Protein AF-0000000073126846 (afdb_homodimer)

Organism: Hermetia illucens (NCBI:txid343691)

Structure (mmCIF, N/CA/C/O backbone):
data_AF-0000000073126846-model_v1
#
loop_
_entity.id
_entity.type
_entity.pdbx_description
1 polymer 'Uncharacterized protein'
#
loop_
_atom_site.group_PDB
_atom_site.id
_atom_site.type_symbol
_atom_site.label_atom_id
_atom_site.label_alt_id
_atom_site.label_comp_id
_atom_site.label_asym_id
_atom_site.label_entity_id
_atom_site.label_seq_id
_atom_site.pdbx_PDB_ins_code
_atom_site.Cartn_x
_atom_site.Cartn_y
_atom_site.Cartn_z
_atom_site.occupancy
_atom_site.B_iso_or_equiv
_atom_site.auth_seq_id
_atom_site.auth_comp_id
_atom_site.auth_asym_id
_atom_site.auth_atom_id
_atom_site.pdbx_PDB_model_num
ATOM 1 N N . MET A 1 1 ? -5.383 1.979 -28.234 1 48.78 1 MET A N 1
ATOM 2 C CA . MET A 1 1 ? -5.012 0.687 -27.656 1 48.78 1 MET A CA 1
ATOM 3 C C . MET A 1 1 ? -5.16 0.698 -26.141 1 48.78 1 MET A C 1
ATOM 5 O O . MET A 1 1 ? -4.77 1.663 -25.484 1 48.78 1 MET A O 1
ATOM 9 N N . PHE A 1 2 ? -5.977 -0.155 -25.703 1 64.81 2 PHE A N 1
ATOM 10 C CA . PHE A 1 2 ? -6.258 -0.152 -24.281 1 64.81 2 PHE A CA 1
ATOM 11 C C . PHE A 1 2 ? -5.023 -0.557 -23.484 1 64.81 2 PHE A C 1
ATOM 13 O O . PHE A 1 2 ? -4.301 -1.475 -23.875 1 64.81 2 PHE A O 1
ATOM 20 N N . SER A 1 3 ? -4.723 0.21 -22.641 1 87.75 3 SER A N 1
ATOM 21 C CA . SER A 1 3 ? -3.574 -0.123 -21.797 1 87.75 3 SER A CA 1
ATOM 22 C C . SER A 1 3 ? -3.836 -1.381 -20.969 1 87.75 3 SER A C 1
ATOM 24 O O . SER A 1 3 ? -4.988 -1.729 -20.719 1 87.75 3 SER A O 1
ATOM 26 N N . LEU A 1 4 ? -2.965 -2.279 -20.922 1 95.75 4 LEU A N 1
ATOM 27 C CA . LEU A 1 4 ? -3.104 -3.473 -20.094 1 95.75 4 LEU A CA 1
ATOM 28 C C . LEU A 1 4 ? -3.729 -3.129 -18.734 1 95.75 4 LEU A C 1
ATOM 30 O O . LEU A 1 4 ? -4.527 -3.902 -18.203 1 95.75 4 LEU A O 1
ATOM 34 N N . PHE A 1 5 ? -3.453 -1.956 -18.219 1 95.88 5 PHE A N 1
ATOM 35 C CA . PHE A 1 5 ? -3.99 -1.521 -16.938 1 95.88 5 PHE A CA 1
ATOM 36 C C . PHE A 1 5 ? -5.504 -1.368 -17 1 95.88 5 PHE A C 1
ATOM 38 O O . PHE A 1 5 ? -6.223 -1.812 -16.094 1 95.88 5 PHE A O 1
ATOM 45 N N . SER A 1 6 ? -5.922 -0.712 -18.078 1 95.06 6 SER A N 1
ATOM 46 C CA . SER A 1 6 ? -7.359 -0.516 -18.219 1 95.06 6 SER A CA 1
ATOM 47 C C . SER A 1 6 ? -8.094 -1.849 -18.344 1 95.06 6 SER A C 1
ATOM 49 O O . SER A 1 6 ? -9.172 -2.027 -17.781 1 95.06 6 SER A O 1
ATOM 51 N N . LEU A 1 7 ? -7.559 -2.771 -19.078 1 96.25 7 LEU A N 1
ATOM 52 C CA . LEU A 1 7 ? -8.172 -4.078 -19.281 1 96.25 7 LEU A CA 1
ATOM 53 C C . LEU A 1 7 ? -8.219 -4.871 -17.984 1 96.25 7 LEU A C 1
ATOM 55 O O . LEU A 1 7 ? -9.219 -5.535 -17.703 1 96.25 7 LEU A O 1
ATOM 59 N N . VAL A 1 8 ? -7.105 -4.797 -17.172 1 97.19 8 VAL A N 1
ATOM 60 C CA . VAL A 1 8 ? -7.074 -5.465 -15.875 1 97.19 8 VAL A CA 1
ATOM 61 C C . VAL A 1 8 ? -8.094 -4.824 -14.938 1 97.19 8 VAL A C 1
ATOM 63 O O . VAL A 1 8 ? -8.82 -5.523 -14.234 1 97.19 8 VAL A O 1
ATOM 66 N N . TYR A 1 9 ? -8.133 -3.512 -15.016 1 95.25 9 TYR A N 1
ATOM 67 C CA . TYR A 1 9 ? -9.016 -2.773 -14.117 1 95.25 9 TYR A CA 1
ATOM 68 C C . TYR A 1 9 ? -10.469 -3.166 -14.336 1 95.25 9 TYR A C 1
ATOM 70 O O . TYR A 1 9 ? -11.211 -3.379 -13.375 1 95.25 9 TYR A O 1
ATOM 78 N N . VAL A 1 10 ? -10.812 -3.291 -15.57 1 95.69 10 VAL A N 1
ATOM 79 C CA . VAL A 1 10 ? -12.211 -3.576 -15.867 1 95.69 10 VAL A CA 1
ATOM 80 C C . VAL A 1 10 ? -12.414 -5.082 -16 1 95.69 10 VAL A C 1
ATOM 82 O O . VAL A 1 10 ? -13.516 -5.539 -16.328 1 95.69 10 VAL A O 1
ATOM 85 N N . ASN A 1 11 ? -11.359 -5.867 -15.82 1 96.88 11 ASN A N 1
ATOM 86 C CA . ASN A 1 11 ? -11.398 -7.328 -15.789 1 96.88 11 ASN A CA 1
ATOM 87 C C . ASN A 1 11 ? -11.82 -7.902 -17.141 1 96.88 11 ASN A C 1
ATOM 89 O O . ASN A 1 11 ? -12.641 -8.82 -17.203 1 96.88 11 ASN A O 1
ATOM 93 N N . LYS A 1 12 ? -11.336 -7.289 -18.172 1 96.19 12 LYS A N 1
ATOM 94 C CA . LYS A 1 12 ? -11.562 -7.812 -19.516 1 96.19 12 LYS A CA 1
ATOM 95 C C . LYS A 1 12 ? -10.531 -8.883 -19.875 1 96.19 12 LYS A C 1
ATOM 97 O O . LYS A 1 12 ? -9.594 -8.609 -20.625 1 96.19 12 LYS A O 1
ATOM 102 N N . VAL A 1 13 ? -10.852 -10.07 -19.562 1 96.44 13 VAL A N 1
ATOM 103 C CA . VAL A 1 13 ? -9.906 -11.18 -19.578 1 96.44 13 VAL A CA 1
ATOM 104 C C . VAL A 1 13 ? -9.531 -11.516 -21.016 1 96.44 13 VAL A C 1
ATOM 106 O O . VAL A 1 13 ? -8.352 -11.602 -21.359 1 96.44 13 VAL A O 1
ATOM 109 N N . ARG A 1 14 ? -10.5 -11.695 -21.922 1 95.69 14 ARG A N 1
ATOM 110 C CA . ARG A 1 14 ? -10.242 -12.078 -23.312 1 95.69 14 ARG A CA 1
ATOM 111 C C . ARG A 1 14 ? -9.477 -10.984 -24.047 1 95.69 14 ARG A C 1
ATOM 113 O O . ARG A 1 14 ? -8.547 -11.273 -24.812 1 95.69 14 ARG A O 1
ATOM 120 N N . ALA A 1 15 ? -9.867 -9.805 -23.859 1 95.5 15 ALA A N 1
ATOM 121 C CA . ALA A 1 15 ? -9.172 -8.672 -24.484 1 95.5 15 ALA A CA 1
ATOM 122 C C . ALA A 1 15 ? -7.738 -8.57 -23.969 1 95.5 15 ALA A C 1
ATOM 124 O O . ALA A 1 15 ? -6.832 -8.219 -24.734 1 95.5 15 ALA A O 1
ATOM 125 N N . LEU A 1 16 ? -7.551 -8.836 -22.672 1 96.44 16 LEU A N 1
ATOM 126 C CA . LEU A 1 16 ? -6.211 -8.828 -22.094 1 96.44 16 LEU A CA 1
ATOM 127 C C . LEU A 1 16 ? -5.324 -9.867 -22.766 1 96.44 16 LEU A C 1
ATOM 129 O O . LEU A 1 16 ? -4.191 -9.562 -23.156 1 96.44 16 LEU A O 1
ATOM 133 N N . GLN A 1 17 ? -5.875 -11.031 -22.906 1 94.81 17 GLN A N 1
ATOM 134 C CA . GLN A 1 17 ? -5.141 -12.117 -23.547 1 94.81 17 GLN A CA 1
ATOM 135 C C . GLN A 1 17 ? -4.691 -11.734 -24.953 1 94.81 17 GLN A C 1
ATOM 137 O O . GLN A 1 17 ? -3.564 -12.023 -25.359 1 94.81 17 GLN A O 1
ATOM 142 N N . SER A 1 18 ? -5.527 -11.023 -25.625 1 93.88 18 SER A N 1
ATOM 143 C CA . SER A 1 18 ? -5.242 -10.633 -27 1 93.88 18 SER A CA 1
ATOM 144 C C . SER A 1 18 ? -4.242 -9.477 -27.047 1 93.88 18 SER A C 1
ATOM 146 O O . SER A 1 18 ? -3.482 -9.344 -28 1 93.88 18 SER A O 1
ATOM 148 N N . ALA A 1 19 ? -4.18 -8.695 -26.078 1 93.75 19 ALA A N 1
ATOM 149 C CA . ALA A 1 19 ? -3.373 -7.477 -26.062 1 93.75 19 ALA A CA 1
ATOM 150 C C . ALA A 1 19 ? -1.945 -7.77 -25.609 1 93.75 19 ALA A C 1
ATOM 152 O O . ALA A 1 19 ? -1.02 -7.02 -25.922 1 93.75 19 ALA A O 1
ATOM 153 N N . ILE A 1 20 ? -1.652 -8.797 -24.922 1 92.12 20 ILE A N 1
ATOM 154 C CA . ILE A 1 20 ? -0.42 -9.109 -24.203 1 92.12 20 ILE A CA 1
ATOM 155 C C . ILE A 1 20 ? 0.737 -9.227 -25.188 1 92.12 20 ILE A C 1
ATOM 157 O O . ILE A 1 20 ? 1.805 -8.648 -24.984 1 92.12 20 ILE A O 1
ATOM 161 N N . PRO A 1 21 ? 0.533 -9.922 -26.344 1 86.25 21 PRO A N 1
ATOM 162 C CA . PRO A 1 21 ? 1.673 -10.117 -27.25 1 86.25 21 PRO A CA 1
ATOM 163 C C . PRO A 1 21 ? 2.217 -8.797 -27.812 1 86.25 21 PRO A C 1
ATOM 165 O O . PRO A 1 21 ? 3.379 -8.734 -28.219 1 86.25 21 PRO A O 1
ATOM 168 N N . MET A 1 22 ? 1.631 -7.758 -27.594 1 86.38 22 MET A N 1
ATOM 169 C CA . MET A 1 22 ? 1.999 -6.5 -28.234 1 86.38 22 MET A CA 1
ATOM 170 C C . MET A 1 22 ? 2.471 -5.477 -27.219 1 86.38 22 MET A C 1
ATOM 172 O O . MET A 1 22 ? 2.727 -4.32 -27.547 1 86.38 22 MET A O 1
ATOM 176 N N . GLN A 1 23 ? 2.543 -5.953 -26.047 1 90.12 23 GLN A N 1
ATOM 177 C CA . GLN A 1 23 ? 2.791 -4.934 -25.047 1 90.12 23 GLN A CA 1
ATOM 178 C C . GLN A 1 23 ? 3.865 -5.387 -24.062 1 90.12 23 GLN A C 1
ATOM 180 O O . GLN A 1 23 ? 4.203 -6.57 -24 1 90.12 23 GLN A O 1
ATOM 185 N N . ASP A 1 24 ? 4.492 -4.402 -23.422 1 93.94 24 ASP A N 1
ATOM 186 C CA . ASP A 1 24 ? 5.453 -4.637 -22.359 1 93.94 24 ASP A CA 1
ATOM 187 C C . ASP A 1 24 ? 4.742 -4.973 -21.047 1 93.94 24 ASP A C 1
ATOM 189 O O . ASP A 1 24 ? 4.07 -4.117 -20.469 1 93.94 24 ASP A O 1
ATOM 193 N N . LEU A 1 25 ? 4.891 -6.184 -20.578 1 96.94 25 LEU A N 1
ATOM 194 C CA . LEU A 1 25 ? 4.219 -6.645 -19.375 1 96.94 25 LEU A CA 1
ATOM 195 C C . LEU A 1 25 ? 4.789 -5.953 -18.141 1 96.94 25 LEU A C 1
ATOM 197 O O . LEU A 1 25 ? 4.18 -5.984 -17.062 1 96.94 25 LEU A O 1
ATOM 201 N N . GLU A 1 26 ? 5.992 -5.293 -18.312 1 97.44 26 GLU A N 1
ATOM 202 C CA . GLU A 1 26 ? 6.68 -4.73 -17.156 1 97.44 26 GLU A CA 1
ATOM 203 C C . GLU A 1 26 ? 6.535 -3.211 -17.109 1 97.44 26 GLU A C 1
ATOM 205 O O . GLU A 1 26 ? 7.234 -2.535 -16.359 1 97.44 26 GLU A O 1
ATOM 210 N N . MET A 1 27 ? 5.664 -2.738 -17.984 1 96.25 27 MET A N 1
ATOM 211 C CA . MET A 1 27 ? 5.344 -1.322 -17.844 1 96.25 27 MET A CA 1
ATOM 212 C C . MET A 1 27 ? 4.738 -1.039 -16.469 1 96.25 27 MET A C 1
ATOM 214 O O . MET A 1 27 ? 4.098 -1.91 -15.883 1 96.25 27 MET A O 1
ATOM 218 N N . VAL A 1 28 ? 4.969 0.19 -15.938 1 95.44 28 VAL A N 1
ATOM 219 C CA . VAL A 1 28 ? 4.461 0.475 -14.602 1 95.44 28 VAL A CA 1
ATOM 220 C C . VAL A 1 28 ? 3.598 1.734 -14.633 1 95.44 28 VAL A C 1
ATOM 222 O O . VAL A 1 28 ? 3.762 2.584 -15.508 1 95.44 28 VAL A O 1
ATOM 225 N N . ASP A 1 29 ? 2.699 1.782 -13.766 1 93.62 29 ASP A N 1
ATOM 226 C CA . ASP A 1 29 ? 1.905 2.994 -13.586 1 93.62 29 ASP A CA 1
ATOM 227 C C . ASP A 1 29 ? 2.602 3.971 -12.641 1 93.62 29 ASP A C 1
ATOM 229 O O . ASP A 1 29 ? 3.797 3.838 -12.375 1 93.62 29 ASP A O 1
ATOM 233 N N . ASP A 1 30 ? 1.842 5.016 -12.164 1 89.62 30 ASP A N 1
ATOM 234 C CA . ASP A 1 30 ? 2.418 6.117 -11.398 1 89.62 30 ASP A CA 1
ATOM 235 C C . ASP A 1 30 ? 2.883 5.648 -10.023 1 89.62 30 ASP A C 1
ATOM 237 O O . ASP A 1 30 ? 3.615 6.359 -9.336 1 89.62 30 ASP A O 1
ATOM 241 N N . TYR A 1 31 ? 2.514 4.43 -9.688 1 93.38 31 TYR A N 1
ATOM 242 C CA . TYR A 1 31 ? 2.861 3.914 -8.367 1 93.38 31 TYR A CA 1
ATOM 243 C C . TYR A 1 31 ? 3.83 2.742 -8.477 1 93.38 31 TYR A C 1
ATOM 245 O O . TYR A 1 31 ? 4.105 2.062 -7.488 1 93.38 31 TYR A O 1
ATOM 253 N N . GLY A 1 32 ? 4.305 2.467 -9.758 1 94.38 32 GLY A N 1
ATOM 254 C CA . GLY A 1 32 ? 5.262 1.393 -9.961 1 94.38 32 GLY A CA 1
ATOM 255 C C . GLY A 1 32 ? 4.609 0.034 -10.125 1 94.38 32 GLY A C 1
ATOM 256 O O . GLY A 1 32 ? 5.293 -0.99 -10.156 1 94.38 32 GLY A O 1
ATOM 257 N N . ASN A 1 33 ? 3.277 0.032 -10.266 1 96.69 33 ASN A N 1
ATOM 258 C CA . ASN A 1 33 ? 2.598 -1.245 -10.453 1 96.69 33 ASN A CA 1
ATOM 259 C C . ASN A 1 33 ? 2.699 -1.727 -11.898 1 96.69 33 ASN A C 1
ATOM 261 O O . ASN A 1 33 ? 2.479 -0.954 -12.828 1 96.69 33 ASN A O 1
ATOM 265 N N . THR A 1 34 ? 3.045 -2.957 -12.047 1 97.88 34 THR A N 1
ATOM 266 C CA . THR A 1 34 ? 2.859 -3.623 -13.336 1 97.88 34 THR A CA 1
ATOM 267 C C . THR A 1 34 ? 1.419 -4.098 -13.492 1 97.88 34 THR A C 1
ATOM 269 O O . THR A 1 34 ? 0.655 -4.117 -12.531 1 97.88 34 THR A O 1
ATOM 272 N N . PRO A 1 35 ? 1.034 -4.488 -14.719 1 97.94 35 PRO A N 1
ATOM 273 C CA . PRO A 1 35 ? -0.309 -5.051 -14.867 1 97.94 35 PRO A CA 1
ATOM 274 C C . PRO A 1 35 ? -0.553 -6.25 -13.961 1 97.94 35 PRO A C 1
ATOM 276 O O . PRO A 1 35 ? -1.651 -6.41 -13.422 1 97.94 35 PRO A O 1
ATOM 279 N N . LEU A 1 36 ? 0.456 -7.066 -13.766 1 98.62 36 LEU A N 1
ATOM 280 C CA . LEU A 1 36 ? 0.315 -8.211 -12.867 1 98.62 36 LEU A CA 1
ATOM 281 C C . LEU A 1 36 ? 0.04 -7.746 -11.445 1 98.62 36 LEU A C 1
ATOM 283 O O . LEU A 1 36 ? -0.845 -8.281 -10.773 1 98.62 36 LEU A O 1
ATOM 287 N N . LEU A 1 37 ? 0.848 -6.754 -10.969 1 98.38 37 LEU A N 1
ATOM 288 C CA . LEU A 1 37 ? 0.663 -6.254 -9.609 1 98.38 37 LEU A CA 1
ATOM 289 C C . LEU A 1 37 ? -0.744 -5.691 -9.43 1 98.38 37 LEU A C 1
ATOM 291 O O . LEU A 1 37 ? -1.395 -5.961 -8.414 1 98.38 37 LEU A O 1
ATOM 295 N N . MET A 1 38 ? -1.181 -4.953 -10.398 1 98.12 38 MET A N 1
ATOM 296 C CA . MET A 1 38 ? -2.539 -4.426 -10.328 1 98.12 38 MET A CA 1
ATOM 297 C C . MET A 1 38 ? -3.562 -5.555 -10.273 1 98.12 38 MET A C 1
ATOM 299 O O . MET A 1 38 ? -4.52 -5.496 -9.5 1 98.12 38 MET A O 1
ATOM 303 N N . ALA A 1 39 ? -3.469 -6.539 -11.156 1 98.5 39 ALA A N 1
ATOM 304 C CA . ALA A 1 39 ? -4.391 -7.672 -11.195 1 98.5 39 ALA A CA 1
ATOM 305 C C . ALA A 1 39 ? -4.453 -8.367 -9.836 1 98.5 39 ALA A C 1
ATOM 307 O O . ALA A 1 39 ? -5.527 -8.773 -9.391 1 98.5 39 ALA A O 1
ATOM 308 N N . CYS A 1 40 ? -3.311 -8.516 -9.164 1 98.44 40 CYS A N 1
ATOM 309 C CA . CYS A 1 40 ? -3.246 -9.141 -7.844 1 98.44 40 CYS A CA 1
ATOM 310 C C . CYS A 1 40 ? -3.996 -8.305 -6.812 1 98.44 40 CYS A C 1
ATOM 312 O O . CYS A 1 40 ? -4.793 -8.836 -6.039 1 98.44 40 CYS A O 1
ATOM 314 N N . PHE A 1 41 ? -3.734 -7.066 -6.844 1 97.12 41 PHE A N 1
ATOM 315 C CA . PHE A 1 41 ? -4.371 -6.188 -5.875 1 97.12 41 PHE A CA 1
ATOM 316 C C . PHE A 1 41 ? -5.887 -6.191 -6.051 1 97.12 41 PHE A C 1
ATOM 318 O O . PHE A 1 41 ? -6.629 -6.191 -5.07 1 97.12 41 PHE A O 1
ATOM 325 N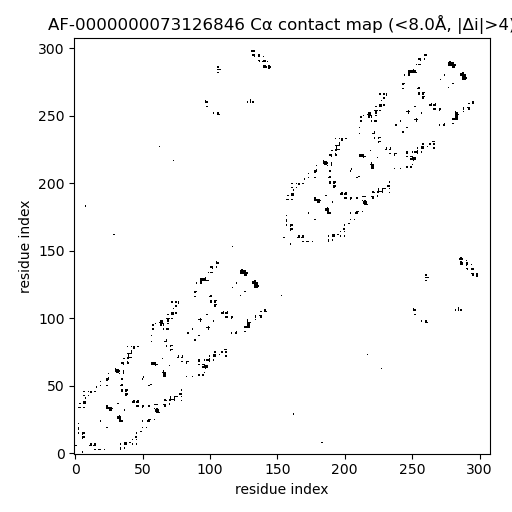 N . LEU A 1 42 ? -6.289 -6.18 -7.289 1 97.06 42 LEU A N 1
ATOM 326 C CA . LEU A 1 42 ? -7.715 -6.082 -7.57 1 97.06 42 LEU A CA 1
ATOM 327 C C . LEU A 1 42 ? -8.391 -7.445 -7.449 1 97.06 42 LEU A C 1
ATOM 329 O O . LEU A 1 42 ? -9.609 -7.551 -7.559 1 97.06 42 LEU A O 1
ATOM 333 N N . GLY A 1 43 ? -7.613 -8.445 -7.27 1 97.31 43 GLY A N 1
ATOM 334 C CA . GLY A 1 43 ? -8.164 -9.781 -7.117 1 97.31 43 GLY A CA 1
ATOM 335 C C . GLY A 1 43 ? -8.703 -10.359 -8.414 1 97.31 43 GLY A C 1
ATOM 336 O O . GLY A 1 43 ? -9.727 -11.039 -8.414 1 97.31 43 GLY A O 1
ATOM 337 N N . ARG A 1 44 ? -8.102 -9.969 -9.492 1 98 44 ARG A N 1
ATOM 338 C CA . ARG A 1 44 ? -8.516 -10.484 -10.797 1 98 44 ARG A CA 1
ATOM 339 C C . ARG A 1 44 ? -7.793 -11.789 -11.117 1 98 44 ARG A C 1
ATOM 341 O O . ARG A 1 44 ? -6.805 -11.789 -11.859 1 98 44 ARG A O 1
ATOM 348 N N . ASP A 1 45 ? -8.367 -12.875 -10.695 1 97.69 45 ASP A N 1
ATOM 349 C CA . ASP A 1 45 ? -7.703 -14.18 -10.711 1 97.69 45 ASP A CA 1
ATOM 350 C C . ASP A 1 45 ? -7.328 -14.586 -12.133 1 97.69 45 ASP A C 1
ATOM 352 O O . ASP A 1 45 ? -6.191 -14.977 -12.398 1 97.69 45 ASP A O 1
ATOM 356 N N . GLN A 1 46 ? -8.25 -14.453 -13.023 1 98.25 46 GLN A N 1
ATOM 357 C CA . GLN A 1 46 ? -7.996 -14.891 -14.391 1 98.25 46 GLN A CA 1
ATOM 358 C C . GLN A 1 46 ? -6.957 -13.992 -15.07 1 98.25 46 GLN A C 1
ATOM 360 O O . GLN A 1 46 ? -6.117 -14.477 -15.828 1 98.25 46 GLN A O 1
ATOM 365 N N . CYS A 1 47 ? -6.984 -12.711 -14.828 1 98.44 47 CYS A N 1
ATOM 366 C CA . CYS A 1 47 ? -5.973 -11.805 -15.359 1 98.44 47 CYS A CA 1
ATOM 367 C C . CYS A 1 47 ? -4.586 -12.18 -14.852 1 98.44 47 CYS A C 1
ATOM 369 O O . CYS A 1 47 ? -3.617 -12.164 -15.609 1 98.44 47 CYS A O 1
ATOM 371 N N . VAL A 1 48 ? -4.516 -12.516 -13.547 1 98.69 48 VAL A N 1
ATOM 372 C CA . VAL A 1 48 ? -3.246 -12.914 -12.945 1 98.69 48 VAL A CA 1
ATOM 373 C C . VAL A 1 48 ? -2.693 -14.141 -13.672 1 98.69 48 VAL A C 1
ATOM 375 O O . VAL A 1 48 ? -1.521 -14.164 -14.055 1 98.69 48 VAL A O 1
ATOM 378 N N . GLU A 1 49 ? -3.549 -15.117 -13.891 1 98.44 49 GLU A N 1
ATOM 379 C CA . GLU A 1 49 ? -3.123 -16.359 -14.539 1 98.44 49 GLU A CA 1
ATOM 380 C C . GLU A 1 49 ? -2.588 -16.078 -15.945 1 98.44 49 GLU A C 1
ATOM 382 O O . GLU A 1 49 ? -1.519 -16.578 -16.312 1 98.44 49 GLU A O 1
ATOM 387 N N . ILE A 1 50 ? -3.283 -15.312 -16.688 1 97.81 50 ILE A N 1
ATOM 388 C CA . ILE A 1 50 ? -2.895 -15.008 -18.062 1 97.81 50 ILE A CA 1
ATOM 389 C C . ILE A 1 50 ? -1.568 -14.25 -18.062 1 97.81 50 ILE A C 1
ATOM 391 O O . ILE A 1 50 ? -0.689 -14.531 -18.875 1 97.81 50 ILE A O 1
ATOM 395 N N . LEU A 1 51 ? -1.381 -13.281 -17.219 1 98.31 51 LEU A N 1
ATOM 396 C CA . LEU A 1 51 ? -0.169 -12.477 -17.172 1 98.31 51 LEU A CA 1
ATOM 397 C C . LEU A 1 51 ? 1.033 -13.312 -16.766 1 98.31 51 LEU A C 1
ATOM 399 O O . LEU A 1 51 ? 2.098 -13.227 -17.375 1 98.31 51 LEU A O 1
ATOM 403 N N . VAL A 1 52 ? 0.836 -14.18 -15.758 1 98.25 52 VAL A N 1
ATOM 404 C CA . VAL A 1 52 ? 1.921 -15.047 -15.305 1 98.25 52 VAL A CA 1
ATOM 405 C C . VAL A 1 52 ? 2.312 -16.016 -16.422 1 98.25 52 VAL A C 1
ATOM 407 O O . VAL A 1 52 ? 3.498 -16.188 -16.719 1 98.25 52 VAL A O 1
ATOM 410 N N . GLN A 1 53 ? 1.324 -16.562 -17.031 1 97.12 53 GLN A N 1
ATOM 411 C CA . GLN A 1 53 ? 1.579 -17.531 -18.109 1 97.12 53 GLN A CA 1
ATOM 412 C C . GLN A 1 53 ? 2.244 -16.844 -19.312 1 97.12 53 GLN A C 1
ATOM 414 O O . GLN A 1 53 ? 2.979 -17.484 -20.062 1 97.12 53 GLN A O 1
ATOM 419 N N . SER A 1 54 ? 2.043 -15.602 -19.469 1 97.25 54 SER A N 1
ATOM 420 C CA . SER A 1 54 ? 2.604 -14.852 -20.594 1 97.25 54 SER A CA 1
ATOM 421 C C . SER A 1 54 ? 3.998 -14.328 -20.266 1 97.25 54 SER A C 1
ATOM 423 O O . SER A 1 54 ? 4.621 -13.641 -21.078 1 97.25 54 SER A O 1
ATOM 425 N N . GLY A 1 55 ? 4.445 -14.492 -19.016 1 97.19 55 GLY A N 1
ATOM 426 C CA . GLY A 1 55 ? 5.84 -14.203 -18.703 1 97.19 55 GLY A CA 1
ATOM 427 C C . GLY A 1 55 ? 6.012 -12.992 -17.812 1 97.19 55 GLY A C 1
ATOM 428 O O . GLY A 1 55 ? 7.125 -12.477 -17.656 1 97.19 55 GLY A O 1
ATOM 429 N N . ALA A 1 56 ? 4.926 -12.492 -17.25 1 98.06 56 ALA A N 1
ATOM 430 C CA . ALA A 1 56 ? 5.074 -11.383 -16.312 1 98.06 56 ALA A CA 1
ATOM 431 C C . ALA A 1 56 ? 5.992 -11.758 -15.156 1 98.06 56 ALA A C 1
ATOM 433 O O . ALA A 1 56 ? 5.93 -12.875 -14.648 1 98.06 56 ALA A O 1
ATOM 434 N N . SER A 1 57 ? 6.832 -10.844 -14.703 1 97.88 57 SER A N 1
ATOM 435 C CA . SER A 1 57 ? 7.812 -11.117 -13.656 1 97.88 57 SER A CA 1
ATOM 436 C C . SER A 1 57 ? 7.156 -11.18 -12.281 1 97.88 57 SER A C 1
ATOM 438 O O . SER A 1 57 ? 6.453 -10.25 -11.883 1 97.88 57 SER A O 1
ATOM 440 N N . LEU A 1 58 ? 7.434 -12.234 -11.555 1 98 58 LEU A N 1
ATOM 441 C CA . LEU A 1 58 ? 6.961 -12.367 -10.18 1 98 58 LEU A CA 1
ATOM 442 C C . LEU A 1 58 ? 7.891 -11.641 -9.211 1 98 58 LEU A C 1
ATOM 444 O O . LEU A 1 58 ? 7.586 -11.531 -8.023 1 98 58 LEU A O 1
ATOM 448 N N . LYS A 1 59 ? 8.961 -11.07 -9.727 1 96.31 59 LYS A N 1
ATOM 449 C CA . LYS A 1 59 ? 9.922 -10.352 -8.898 1 96.31 59 LYS A CA 1
ATOM 450 C C . LYS A 1 59 ? 9.625 -8.859 -8.859 1 96.31 59 LYS A C 1
ATOM 452 O O . LYS A 1 59 ? 10.25 -8.109 -8.109 1 96.31 59 LYS A O 1
ATOM 457 N N . ALA A 1 60 ? 8.625 -8.461 -9.641 1 96.5 60 ALA A N 1
ATOM 458 C CA . ALA A 1 60 ? 8.266 -7.043 -9.695 1 96.5 60 ALA A CA 1
ATOM 459 C C . ALA A 1 60 ? 7.801 -6.543 -8.336 1 96.5 60 ALA A C 1
ATOM 461 O O . ALA A 1 60 ? 7.145 -7.273 -7.586 1 96.5 60 ALA A O 1
ATOM 462 N N . MET A 1 61 ? 8.117 -5.34 -8 1 93.88 61 MET A N 1
ATOM 463 C CA . MET A 1 61 ? 7.719 -4.621 -6.793 1 93.88 61 MET A CA 1
ATOM 464 C C . MET A 1 61 ? 7.328 -3.184 -7.121 1 93.88 61 MET A C 1
ATOM 466 O O . MET A 1 61 ? 7.965 -2.535 -7.953 1 93.88 61 MET A O 1
ATOM 470 N N . ASN A 1 62 ? 6.285 -2.773 -6.504 1 94.31 62 ASN A N 1
ATOM 471 C CA . ASN A 1 62 ? 5.91 -1.381 -6.723 1 94.31 62 ASN A CA 1
ATOM 472 C C . ASN A 1 62 ? 6.688 -0.441 -5.805 1 94.31 62 ASN A C 1
ATOM 474 O O . ASN A 1 62 ? 7.578 -0.875 -5.074 1 94.31 62 ASN A O 1
ATOM 478 N N . TYR A 1 63 ? 6.375 0.845 -5.887 1 90.44 63 TYR A N 1
ATOM 479 C CA . TYR A 1 63 ? 7.148 1.85 -5.168 1 90.44 63 TYR A CA 1
ATOM 480 C C . TYR A 1 63 ? 6.859 1.791 -3.672 1 90.44 63 TYR A C 1
ATOM 482 O O . TYR A 1 63 ? 7.582 2.391 -2.871 1 90.44 63 TYR A O 1
ATOM 490 N N . PHE A 1 64 ? 5.828 1.036 -3.281 1 87.5 64 PHE A N 1
ATOM 491 C CA . PHE A 1 64 ? 5.508 0.832 -1.873 1 87.5 64 PHE A CA 1
ATOM 492 C C . PHE A 1 64 ? 6.281 -0.355 -1.309 1 87.5 64 PHE A C 1
ATOM 494 O O . PHE A 1 64 ? 6.238 -0.615 -0.105 1 87.5 64 PHE A O 1
ATOM 501 N N . GLY A 1 65 ? 6.98 -1.023 -2.186 1 88.31 65 GLY A N 1
ATOM 502 C CA . GLY A 1 65 ? 7.695 -2.213 -1.755 1 88.31 65 GLY A CA 1
ATOM 503 C C . GLY A 1 65 ? 6.812 -3.443 -1.666 1 88.31 65 GLY A C 1
ATOM 504 O O . GLY A 1 65 ? 7.07 -4.344 -0.866 1 88.31 65 GLY A O 1
ATOM 505 N N . GLN A 1 66 ? 5.781 -3.465 -2.457 1 92.25 66 GLN A N 1
ATOM 506 C CA . GLN A 1 66 ? 4.84 -4.578 -2.459 1 92.25 66 GLN A CA 1
ATOM 507 C C . GLN A 1 66 ? 4.996 -5.43 -3.717 1 92.25 66 GLN A C 1
ATOM 509 O O . GLN A 1 66 ? 5.02 -4.898 -4.828 1 92.25 66 GLN A O 1
ATOM 514 N N . ASN A 1 67 ? 5.129 -6.707 -3.539 1 95.75 67 ASN A N 1
ATOM 515 C CA . ASN A 1 67 ? 5.172 -7.613 -4.684 1 95.75 67 ASN A CA 1
ATOM 516 C C . ASN A 1 67 ? 3.818 -8.281 -4.918 1 95.75 67 ASN A C 1
ATOM 518 O O . ASN A 1 67 ? 2.826 -7.926 -4.277 1 95.75 67 ASN A O 1
ATOM 522 N N . ALA A 1 68 ? 3.775 -9.188 -5.859 1 98.31 68 ALA A N 1
ATOM 523 C CA . ALA A 1 68 ? 2.52 -9.797 -6.293 1 98.31 68 ALA A CA 1
ATOM 524 C C . ALA A 1 68 ? 1.822 -10.5 -5.133 1 98.31 68 ALA A C 1
ATOM 526 O O . ALA A 1 68 ? 0.607 -10.375 -4.961 1 98.31 68 ALA A O 1
ATOM 527 N N . LEU A 1 69 ? 2.545 -11.188 -4.293 1 97.19 69 LEU A N 1
ATOM 528 C CA . LEU A 1 69 ? 1.944 -11.922 -3.184 1 97.19 69 LEU A CA 1
ATOM 529 C C . LEU A 1 69 ? 1.395 -10.969 -2.131 1 97.19 69 LEU A C 1
ATOM 531 O O . LEU A 1 69 ? 0.3 -11.18 -1.604 1 97.19 69 LEU A O 1
ATOM 535 N N . THR A 1 70 ? 2.217 -9.953 -1.825 1 94.62 70 THR A N 1
ATOM 536 C CA . THR A 1 70 ? 1.748 -8.953 -0.872 1 94.62 70 THR A CA 1
ATOM 537 C C . THR A 1 70 ? 0.447 -8.32 -1.352 1 94.62 70 THR A C 1
ATOM 539 O O . THR A 1 70 ? -0.503 -8.18 -0.579 1 94.62 70 THR A O 1
ATOM 542 N N . LEU A 1 71 ? 0.373 -7.984 -2.59 1 97.12 71 LEU A N 1
ATOM 543 C CA . LEU A 1 71 ? -0.812 -7.332 -3.135 1 97.12 71 LEU A CA 1
ATOM 544 C C . LEU A 1 71 ? -1.99 -8.297 -3.186 1 97.12 71 LEU A C 1
ATOM 546 O O . LEU A 1 71 ? -3.131 -7.906 -2.922 1 97.12 71 LEU A O 1
ATOM 550 N N . ALA A 1 72 ? -1.786 -9.547 -3.547 1 97.88 72 ALA A N 1
ATOM 551 C CA . ALA A 1 72 ? -2.84 -10.555 -3.484 1 97.88 72 ALA A CA 1
ATOM 552 C C . ALA A 1 72 ? -3.385 -10.695 -2.064 1 97.88 72 ALA A C 1
ATOM 554 O O . ALA A 1 72 ? -4.574 -10.953 -1.873 1 97.88 72 ALA A O 1
ATOM 555 N N . THR A 1 73 ? -2.504 -10.547 -1.085 1 94.69 73 THR A N 1
ATOM 556 C CA . THR A 1 73 ? -2.908 -10.625 0.314 1 94.69 73 THR A CA 1
ATOM 557 C C . THR A 1 73 ? -3.799 -9.438 0.683 1 94.69 73 THR A C 1
ATOM 559 O O . THR A 1 73 ? -4.793 -9.602 1.394 1 94.69 73 THR A O 1
ATOM 562 N N . TYR A 1 74 ? -3.441 -8.266 0.228 1 92.62 74 TYR A N 1
ATOM 563 C CA . TYR A 1 74 ? -4.277 -7.094 0.445 1 92.62 74 TYR A CA 1
ATOM 564 C C . TYR A 1 74 ? -5.688 -7.324 -0.084 1 92.62 74 TYR A C 1
ATOM 566 O O . TYR A 1 74 ? -6.668 -6.906 0.54 1 92.62 74 TYR A O 1
ATOM 574 N N . SER A 1 75 ? -5.766 -7.984 -1.262 1 94.38 75 SER A N 1
ATOM 575 C CA . SER A 1 75 ? -7.07 -8.219 -1.873 1 94.38 75 SER A CA 1
ATOM 576 C C . SER A 1 75 ? -7.836 -9.32 -1.144 1 94.38 75 SER A C 1
ATOM 578 O O . SER A 1 75 ? -9.047 -9.461 -1.319 1 94.38 75 SER A O 1
ATOM 580 N N . GLY A 1 76 ? -7.078 -10.07 -0.385 1 94.56 76 GLY A N 1
ATOM 581 C CA . GLY A 1 76 ? -7.684 -11.164 0.353 1 94.56 76 GLY A CA 1
ATOM 582 C C . GLY A 1 76 ? -7.992 -12.367 -0.517 1 94.56 76 GLY A C 1
ATOM 583 O O . GLY A 1 76 ? -8.766 -13.25 -0.121 1 94.56 76 GLY A O 1
ATOM 584 N N . ASN A 1 77 ? -7.484 -12.398 -1.687 1 96.06 77 ASN A N 1
ATOM 585 C CA . ASN A 1 77 ? -7.758 -13.484 -2.619 1 96.06 77 ASN A CA 1
ATOM 586 C C . ASN A 1 77 ? -6.816 -14.672 -2.391 1 96.06 77 ASN A C 1
ATOM 588 O O . ASN A 1 77 ? -5.715 -14.703 -2.938 1 96.06 77 ASN A O 1
ATOM 592 N N . THR A 1 78 ? -7.34 -15.617 -1.737 1 97.12 78 THR A N 1
ATOM 593 C CA . THR A 1 78 ? -6.551 -16.781 -1.365 1 97.12 78 THR A CA 1
ATOM 594 C C . THR A 1 78 ? -6.137 -17.578 -2.604 1 97.12 78 THR A C 1
ATOM 596 O O . THR A 1 78 ? -5.031 -18.125 -2.66 1 97.12 78 THR A O 1
ATOM 599 N N . ARG A 1 79 ? -6.969 -17.625 -3.555 1 98.06 79 ARG A N 1
ATOM 600 C CA . ARG A 1 79 ? -6.684 -18.359 -4.777 1 98.06 79 ARG A CA 1
ATOM 601 C C . ARG A 1 79 ? -5.469 -17.781 -5.496 1 98.06 79 ARG A C 1
ATOM 603 O O . ARG A 1 79 ? -4.594 -18.531 -5.941 1 98.06 79 ARG A O 1
ATOM 610 N N . ILE A 1 80 ? -5.406 -16.484 -5.617 1 98.62 80 ILE A N 1
ATOM 611 C CA . ILE A 1 80 ? -4.273 -15.828 -6.27 1 98.62 80 ILE A CA 1
ATOM 612 C C . ILE A 1 80 ? -3.002 -16.078 -5.465 1 98.62 80 ILE A C 1
ATOM 614 O O . ILE A 1 80 ? -1.95 -16.391 -6.035 1 98.62 80 ILE A O 1
ATOM 618 N N . ALA A 1 81 ? -3.105 -15.922 -4.16 1 98.19 81 ALA A N 1
ATOM 619 C CA . ALA A 1 81 ? -1.942 -16.125 -3.301 1 98.19 81 ALA A CA 1
ATOM 620 C C . ALA A 1 81 ? -1.368 -17.531 -3.486 1 98.19 81 ALA A C 1
ATOM 622 O O . ALA A 1 81 ? -0.165 -17.688 -3.703 1 98.19 81 ALA A O 1
ATOM 623 N N . LEU A 1 82 ? -2.236 -18.516 -3.436 1 97.75 82 LEU A N 1
ATOM 624 C CA . LEU A 1 82 ? -1.802 -19.891 -3.588 1 97.75 82 LEU A CA 1
ATOM 625 C C . LEU A 1 82 ? -1.242 -20.141 -4.984 1 97.75 82 LEU A C 1
ATOM 627 O O . LEU A 1 82 ? -0.249 -20.844 -5.145 1 97.75 82 LEU A O 1
ATOM 631 N N . TYR A 1 83 ? -1.864 -19.594 -5.949 1 98.56 83 TYR A N 1
ATOM 632 C CA . TYR A 1 83 ? -1.4 -19.734 -7.324 1 98.56 83 TYR A CA 1
ATOM 633 C C . TYR A 1 83 ? 0.012 -19.188 -7.48 1 98.56 83 TYR A C 1
ATOM 635 O O . TYR A 1 83 ? 0.872 -19.828 -8.086 1 98.56 83 TYR A O 1
ATOM 643 N N . LEU A 1 84 ? 0.278 -17.969 -6.992 1 98.56 84 LEU A N 1
ATOM 644 C CA . LEU A 1 84 ? 1.59 -17.3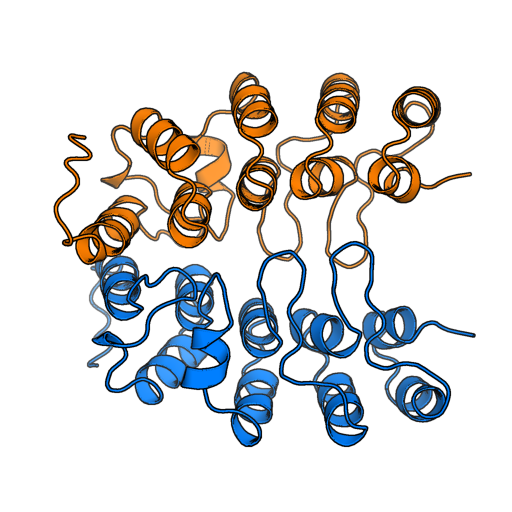44 -7.086 1 98.56 84 LEU A CA 1
ATOM 645 C C . LEU A 1 84 ? 2.654 -18.188 -6.406 1 98.56 84 LEU A C 1
ATOM 647 O O . LEU A 1 84 ? 3.775 -18.312 -6.902 1 98.56 84 LEU A O 1
ATOM 651 N N . MET A 1 85 ? 2.264 -18.766 -5.316 1 97.12 85 MET A N 1
ATOM 652 C CA . MET A 1 85 ? 3.215 -19.531 -4.508 1 97.12 85 MET A CA 1
ATOM 653 C C . MET A 1 85 ? 3.564 -20.844 -5.176 1 97.12 85 MET A C 1
ATOM 655 O O . MET A 1 85 ? 4.477 -21.547 -4.738 1 97.12 85 MET A O 1
ATOM 659 N N . ARG A 1 86 ? 2.887 -21.188 -6.25 1 97.38 86 ARG A N 1
ATOM 660 C CA . ARG A 1 86 ? 3.289 -22.312 -7.078 1 97.38 86 ARG A CA 1
ATOM 661 C C . ARG A 1 86 ? 4.535 -21.984 -7.891 1 97.38 86 ARG A C 1
ATOM 663 O O . ARG A 1 86 ? 5.254 -22.891 -8.328 1 97.38 86 ARG A O 1
ATOM 670 N N . TYR A 1 87 ? 4.812 -20.766 -8.07 1 97.5 87 TYR A N 1
ATOM 671 C CA . TYR A 1 87 ? 5.867 -20.375 -8.992 1 97.5 87 TYR A CA 1
ATOM 672 C C . TYR A 1 87 ? 7.031 -19.719 -8.242 1 97.5 87 TYR A C 1
ATOM 674 O O . TYR A 1 87 ? 8.141 -19.609 -8.781 1 97.5 87 TYR A O 1
ATOM 682 N N . ARG A 1 88 ? 6.855 -19.266 -7.078 1 95.69 88 ARG A N 1
ATOM 683 C CA . ARG A 1 88 ? 7.848 -18.594 -6.234 1 95.69 88 ARG A CA 1
ATOM 684 C C . ARG A 1 88 ? 7.562 -18.844 -4.758 1 95.69 88 ARG A C 1
ATOM 686 O O . ARG A 1 88 ? 6.41 -18.766 -4.32 1 95.69 88 ARG A O 1
ATOM 693 N N . SER A 1 89 ? 8.539 -19.125 -3.99 1 91.56 89 SER A N 1
ATOM 694 C CA . SER A 1 89 ? 8.336 -19.5 -2.6 1 91.56 89 SER A CA 1
ATOM 695 C C . SER A 1 89 ? 7.875 -18.312 -1.759 1 91.56 89 SER A C 1
ATOM 697 O O . SER A 1 89 ? 8.172 -17.172 -2.088 1 91.56 89 SER A O 1
ATOM 699 N N . TYR A 1 90 ? 7.168 -18.625 -0.692 1 89.19 90 TYR A N 1
ATOM 700 C CA . TYR A 1 90 ? 6.762 -17.609 0.271 1 89.19 90 TYR A CA 1
ATOM 701 C C . TYR A 1 90 ? 7.969 -16.859 0.81 1 89.19 90 TYR A C 1
ATOM 703 O O . TYR A 1 90 ? 7.93 -15.633 0.961 1 89.19 90 TYR A O 1
ATOM 711 N N . GLU A 1 91 ? 9.008 -17.562 1.11 1 82.81 91 GLU A N 1
ATOM 712 C CA . GLU A 1 91 ? 10.234 -16.969 1.625 1 82.81 91 GLU A CA 1
ATOM 713 C C . GLU A 1 91 ? 10.812 -15.953 0.644 1 82.81 91 GLU A C 1
ATOM 715 O O . GLU A 1 91 ? 11.242 -14.867 1.046 1 82.81 91 GLU A O 1
ATOM 720 N N . ASP A 1 92 ? 10.836 -16.312 -0.613 1 86.94 92 ASP A N 1
ATOM 721 C CA . ASP A 1 92 ? 11.375 -15.414 -1.633 1 86.94 92 ASP A CA 1
ATOM 722 C C . ASP A 1 92 ? 10.523 -14.156 -1.77 1 86.94 92 ASP A C 1
ATOM 724 O O . ASP A 1 92 ? 11.047 -13.055 -1.928 1 86.94 92 ASP A O 1
ATOM 728 N N . PHE A 1 93 ? 9.172 -14.328 -1.749 1 90.56 93 PHE A N 1
ATOM 729 C CA . PHE A 1 93 ? 8.289 -13.172 -1.779 1 90.56 93 PHE A CA 1
ATOM 730 C C . PHE A 1 93 ? 8.539 -12.266 -0.581 1 90.56 93 PHE A C 1
ATOM 732 O O . PHE A 1 93 ? 8.641 -11.039 -0.727 1 90.56 93 PHE A O 1
ATOM 739 N N . THR A 1 94 ? 8.641 -12.859 0.616 1 83.75 94 THR A N 1
ATOM 740 C CA . THR A 1 94 ? 8.805 -12.102 1.853 1 83.75 94 THR A CA 1
ATOM 741 C C . THR A 1 94 ? 10.148 -11.391 1.871 1 83.75 94 THR A C 1
ATOM 743 O O . THR A 1 94 ? 10.242 -10.234 2.295 1 83.75 94 THR A O 1
ATOM 746 N N . ALA A 1 95 ? 11.172 -11.984 1.373 1 79.06 95 ALA A N 1
ATOM 747 C CA . ALA A 1 95 ? 12.523 -11.43 1.372 1 79.06 95 ALA A CA 1
ATOM 748 C C . ALA A 1 95 ? 12.602 -10.18 0.495 1 79.06 95 ALA A C 1
ATOM 750 O O . ALA A 1 95 ? 13.469 -9.328 0.696 1 79.06 95 ALA A O 1
ATOM 751 N N . SER A 1 96 ? 11.672 -10.078 -0.437 1 82.81 96 SER A N 1
ATOM 752 C CA . SER A 1 96 ? 11.742 -8.961 -1.374 1 82.81 96 SER A CA 1
ATOM 753 C C . SER A 1 96 ? 10.75 -7.863 -0.995 1 82.81 96 SER A C 1
ATOM 755 O O . SER A 1 96 ? 10.781 -6.773 -1.571 1 82.81 96 SER A O 1
ATOM 757 N N . SER A 1 97 ? 9.945 -8.156 -0.045 1 83.5 97 SER A N 1
ATOM 758 C CA . SER A 1 97 ? 8.898 -7.199 0.288 1 83.5 97 SER A CA 1
ATOM 759 C C . SER A 1 97 ? 9.289 -6.34 1.485 1 83.5 97 SER A C 1
ATOM 761 O O . SER A 1 97 ? 9.992 -6.809 2.385 1 83.5 97 SER A O 1
ATOM 763 N N . ILE A 1 98 ? 8.828 -5.078 1.511 1 77.25 98 ILE A N 1
ATOM 764 C CA . ILE A 1 98 ? 9.031 -4.215 2.668 1 77.25 98 ILE A CA 1
ATOM 765 C C . ILE A 1 98 ? 8.094 -4.641 3.799 1 77.25 98 ILE A C 1
ATOM 767 O O . ILE A 1 98 ? 8.492 -4.645 4.969 1 77.25 98 ILE A O 1
ATOM 771 N N . ILE A 1 99 ? 6.879 -4.934 3.443 1 77.06 99 ILE A N 1
ATOM 772 C CA . ILE A 1 99 ? 5.906 -5.461 4.391 1 77.06 99 ILE A CA 1
ATOM 773 C C . ILE A 1 99 ? 5.566 -6.906 4.031 1 77.06 99 ILE A C 1
ATOM 775 O O . ILE A 1 99 ? 4.93 -7.16 3.004 1 77.06 99 ILE A O 1
ATOM 779 N N . PRO A 1 100 ? 5.938 -7.789 4.836 1 79.56 100 PRO A N 1
ATOM 780 C CA . PRO A 1 100 ? 5.668 -9.195 4.539 1 79.56 100 PRO A CA 1
ATOM 781 C C . PRO A 1 100 ? 4.176 -9.484 4.363 1 79.56 100 PRO A C 1
ATOM 783 O O . PRO A 1 100 ? 3.348 -8.945 5.102 1 79.56 100 PRO A O 1
ATOM 786 N N . PRO A 1 101 ? 3.838 -10.438 3.475 1 87.56 101 PRO A N 1
ATOM 787 C CA . PRO A 1 101 ? 2.439 -10.812 3.266 1 87.56 101 PRO A CA 1
ATOM 788 C C . PRO A 1 101 ? 1.747 -11.25 4.555 1 87.56 101 PRO A C 1
ATOM 790 O O . PRO A 1 101 ? 0.566 -10.961 4.758 1 87.56 101 PRO A O 1
ATOM 793 N N . LEU A 1 102 ? 2.455 -11.898 5.43 1 81.56 102 LEU A N 1
ATOM 794 C CA . LEU A 1 102 ? 1.885 -12.352 6.691 1 81.56 102 LEU A CA 1
ATOM 795 C C . LEU A 1 102 ? 1.389 -11.172 7.52 1 81.56 102 LEU A C 1
ATOM 797 O O . LEU A 1 102 ? 0.315 -11.242 8.125 1 81.56 102 LEU A O 1
ATOM 801 N N . CYS A 1 103 ? 2.201 -10.094 7.566 1 78.75 103 CYS A N 1
ATOM 802 C CA . CYS A 1 103 ? 1.8 -8.898 8.297 1 78.75 103 CYS A CA 1
ATOM 803 C C . CYS A 1 103 ? 0.51 -8.312 7.73 1 78.75 103 CYS A C 1
ATOM 805 O O . CYS A 1 103 ? -0.385 -7.93 8.484 1 78.75 103 CYS A O 1
ATOM 807 N N . VAL A 1 104 ? 0.424 -8.297 6.473 1 84.88 104 VAL A N 1
ATOM 808 C CA . VAL A 1 104 ? -0.769 -7.777 5.812 1 84.88 104 VAL A CA 1
ATOM 809 C C . VAL A 1 104 ? -1.972 -8.656 6.156 1 84.88 104 VAL A C 1
ATOM 811 O O . VAL A 1 104 ? -3.051 -8.141 6.461 1 84.88 104 VAL A O 1
ATOM 814 N N . ALA A 1 105 ? -1.805 -9.977 6.062 1 84.94 105 ALA A N 1
ATOM 815 C CA . ALA A 1 105 ? -2.885 -10.914 6.355 1 84.94 105 ALA A CA 1
ATOM 816 C C . ALA A 1 105 ? -3.424 -10.703 7.77 1 84.94 105 ALA A C 1
ATOM 818 O O . ALA A 1 105 ? -4.637 -10.68 7.98 1 84.94 105 ALA A O 1
ATOM 819 N N . ILE A 1 106 ? -2.514 -10.516 8.688 1 75.19 106 ILE A N 1
ATOM 820 C CA . ILE A 1 106 ? -2.885 -10.336 10.086 1 75.19 106 ILE A CA 1
ATOM 821 C C . ILE A 1 106 ? -3.627 -9.016 10.258 1 75.19 106 ILE A C 1
ATOM 823 O O . ILE A 1 106 ? -4.703 -8.969 10.859 1 75.19 106 ILE A O 1
ATOM 827 N N . LEU A 1 107 ? -3.039 -7.957 9.719 1 75.44 107 LEU A N 1
ATOM 828 C CA . LEU A 1 107 ? -3.592 -6.621 9.906 1 75.44 107 LEU A CA 1
ATOM 829 C C . LEU A 1 107 ? -4.938 -6.484 9.203 1 75.44 107 LEU A C 1
ATOM 831 O O . LEU A 1 107 ? -5.789 -5.699 9.633 1 75.44 107 LEU A O 1
ATOM 835 N N . ARG A 1 108 ? -5.137 -7.277 8.195 1 80 108 ARG A N 1
ATOM 836 C CA . ARG A 1 108 ? -6.41 -7.277 7.477 1 80 108 ARG A CA 1
ATOM 837 C C . ARG A 1 108 ? -7.363 -8.32 8.047 1 80 108 ARG A C 1
ATOM 839 O O . ARG A 1 108 ? -8.438 -8.555 7.5 1 80 108 ARG A O 1
ATOM 846 N N . ASN A 1 109 ? -6.953 -9.062 9.039 1 78.19 109 ASN A N 1
ATOM 847 C CA . ASN A 1 109 ? -7.75 -10.07 9.734 1 78.19 109 ASN A CA 1
ATOM 848 C C . ASN A 1 109 ? -8.188 -11.188 8.789 1 78.19 109 ASN A C 1
ATOM 850 O O . ASN A 1 109 ? -9.344 -11.602 8.812 1 78.19 109 ASN A O 1
ATOM 854 N N . ASN A 1 110 ? -7.363 -11.531 7.859 1 83.88 110 ASN A N 1
ATOM 855 C CA . ASN A 1 110 ? -7.59 -12.68 6.992 1 83.88 110 ASN A CA 1
ATOM 856 C C . ASN A 1 110 ? -7.047 -13.961 7.609 1 83.88 110 ASN A C 1
ATOM 858 O O . ASN A 1 110 ? -5.883 -14.312 7.406 1 83.88 110 ASN A O 1
ATOM 862 N N . GLN A 1 111 ? -7.887 -14.633 8.266 1 81.81 111 GLN A N 1
ATOM 863 C CA . GLN A 1 111 ? -7.473 -15.797 9.047 1 81.81 111 GLN A CA 1
ATOM 864 C C . GLN A 1 111 ? -6.934 -16.906 8.148 1 81.81 111 GLN A C 1
ATOM 866 O O . GLN A 1 111 ? -5.93 -17.547 8.469 1 81.81 111 GLN A O 1
ATOM 871 N N . LYS A 1 112 ? -7.574 -17.109 7.062 1 91.5 112 LYS A N 1
ATOM 872 C CA . LYS A 1 112 ? -7.18 -18.188 6.152 1 91.5 112 LYS A CA 1
ATOM 873 C C . LYS A 1 112 ? -5.762 -17.969 5.629 1 91.5 112 LYS A C 1
ATOM 875 O O . LYS A 1 112 ? -4.918 -18.859 5.715 1 91.5 112 LYS A O 1
ATOM 880 N N . LEU A 1 113 ? -5.461 -16.812 5.113 1 91.5 113 LEU A N 1
ATOM 881 C CA . LEU A 1 113 ? -4.133 -16.516 4.59 1 91.5 113 LEU A CA 1
ATOM 882 C C . LEU A 1 113 ? -3.096 -16.5 5.711 1 91.5 113 LEU A C 1
ATOM 884 O O . LEU A 1 113 ? -1.946 -16.891 5.5 1 91.5 113 LEU A O 1
ATOM 888 N N . THR A 1 114 ? -3.529 -15.992 6.875 1 82.31 114 THR A N 1
ATOM 889 C CA . THR A 1 114 ? -2.627 -16.016 8.016 1 82.31 114 THR A CA 1
ATOM 890 C C . THR A 1 114 ? -2.178 -17.453 8.32 1 82.31 114 THR A C 1
ATOM 892 O O . THR A 1 114 ? -0.984 -17.703 8.492 1 82.31 114 THR A O 1
ATOM 895 N N . GLU A 1 115 ? -3.08 -18.344 8.289 1 83.44 115 GLU A N 1
ATOM 896 C CA . GLU A 1 115 ? -2.773 -19.734 8.562 1 83.44 115 GLU A CA 1
ATOM 897 C C . GLU A 1 115 ? -1.88 -20.328 7.48 1 83.44 115 GLU A C 1
ATOM 899 O O . GLU A 1 115 ? -0.926 -21.047 7.785 1 83.44 115 GLU A O 1
ATOM 904 N N . ILE A 1 116 ? -2.156 -20.062 6.32 1 89 116 ILE A N 1
ATOM 905 C CA . ILE A 1 116 ? -1.39 -20.578 5.191 1 89 116 ILE A CA 1
ATOM 906 C C . ILE A 1 116 ? 0.049 -20.078 5.27 1 89 116 ILE A C 1
ATOM 908 O O . ILE A 1 116 ? 0.996 -20.844 5.125 1 89 116 ILE A O 1
ATOM 912 N N . PHE A 1 117 ? 0.232 -18.766 5.465 1 87.38 117 PHE A N 1
ATOM 913 C CA . PHE A 1 117 ? 1.568 -18.188 5.492 1 87.38 117 PHE A CA 1
ATOM 914 C C . PHE A 1 117 ? 2.352 -18.688 6.699 1 87.38 117 PHE A C 1
ATOM 916 O O . PHE A 1 117 ? 3.57 -18.844 6.629 1 87.38 117 PHE A O 1
ATOM 923 N N . CYS A 1 118 ? 1.636 -18.891 7.781 1 78.31 118 CYS A N 1
ATOM 924 C CA . CYS A 1 118 ? 2.289 -19.453 8.961 1 78.31 118 CYS A CA 1
ATOM 925 C C . CYS A 1 118 ? 2.783 -20.859 8.695 1 78.31 118 CYS A C 1
ATOM 927 O O . CYS A 1 118 ? 3.85 -21.25 9.172 1 78.31 118 CYS A O 1
ATOM 929 N N . ALA A 1 119 ? 1.998 -21.594 7.996 1 80.88 119 ALA A N 1
ATOM 930 C CA . ALA A 1 119 ? 2.373 -22.969 7.676 1 80.88 119 ALA A CA 1
ATOM 931 C C . ALA A 1 119 ? 3.57 -23 6.73 1 80.88 119 ALA A C 1
ATOM 933 O O . ALA A 1 119 ? 4.383 -23.938 6.781 1 80.88 119 ALA A O 1
ATOM 934 N N . GLU A 1 120 ? 3.668 -22.078 5.836 1 78.19 120 GLU A N 1
ATOM 935 C CA . GLU A 1 120 ? 4.762 -22.016 4.875 1 78.19 120 GLU A CA 1
ATOM 936 C C . GLU A 1 120 ? 6.047 -21.516 5.535 1 78.19 120 GLU A C 1
ATOM 938 O O . GLU A 1 120 ? 7.137 -21.688 4.988 1 78.19 120 GLU A O 1
ATOM 943 N N . SER A 1 121 ? 5.957 -20.781 6.582 1 64.25 121 SER A N 1
ATOM 944 C CA . SER A 1 121 ? 7.121 -20.188 7.23 1 64.25 121 SER A CA 1
ATOM 945 C C . SER A 1 121 ? 7.473 -20.922 8.523 1 64.25 121 SER A C 1
ATOM 947 O O . SER A 1 121 ? 7.141 -20.469 9.617 1 64.25 121 SER A O 1
ATOM 949 N N . PRO A 1 122 ? 7.664 -22.266 8.398 1 49.44 122 PRO A N 1
ATOM 950 C CA . PRO A 1 122 ? 7.973 -22.859 9.703 1 49.44 122 PRO A CA 1
ATOM 951 C C . PRO A 1 122 ? 8.875 -21.969 10.555 1 49.44 122 PRO A C 1
ATOM 953 O O . PRO A 1 122 ? 8.773 -21.969 11.781 1 49.44 122 PRO A O 1
ATOM 956 N N . THR A 1 123 ? 9.969 -21.5 9.891 1 48.06 123 THR A N 1
ATOM 957 C CA . THR A 1 123 ? 10.953 -20.688 10.602 1 48.06 123 THR A CA 1
ATOM 958 C C . THR A 1 123 ? 10.57 -19.219 10.562 1 48.06 123 THR A C 1
ATOM 960 O O . THR A 1 123 ? 11.43 -18.344 10.367 1 48.06 123 THR A O 1
ATOM 963 N N . ALA A 1 124 ? 9.391 -18.984 10.367 1 48.59 124 ALA A N 1
ATOM 964 C CA . ALA A 1 124 ? 8.859 -17.625 10.383 1 48.59 124 ALA A CA 1
ATOM 965 C C . ALA A 1 124 ? 9.672 -16.734 11.312 1 48.59 124 ALA A C 1
ATOM 967 O O . ALA A 1 124 ? 9.836 -15.539 11.047 1 48.59 124 ALA A O 1
ATOM 968 N N . ASP A 1 125 ? 10.25 -17.375 12.289 1 49.66 125 ASP A N 1
ATOM 969 C CA . ASP A 1 125 ? 11.164 -16.672 13.18 1 49.66 125 ASP A CA 1
ATOM 970 C C . ASP A 1 125 ? 12.391 -16.156 12.422 1 49.66 125 ASP A C 1
ATOM 972 O O . ASP A 1 125 ? 13.086 -15.258 12.891 1 49.66 125 ASP A O 1
ATOM 976 N N . LYS A 1 126 ? 12.477 -16.719 11.297 1 52.34 126 LYS A N 1
ATOM 977 C CA . LYS A 1 126 ? 13.727 -16.391 10.609 1 52.34 126 LYS A CA 1
ATOM 978 C C . LYS A 1 126 ? 13.469 -15.492 9.398 1 52.34 126 LYS A C 1
ATOM 980 O O . LYS A 1 126 ? 14.406 -14.984 8.789 1 52.34 126 LYS A O 1
ATOM 985 N N . ILE A 1 127 ? 12.258 -15.406 9.203 1 49.16 127 ILE A N 1
ATOM 986 C CA . ILE A 1 127 ? 12.031 -14.648 7.98 1 49.16 127 ILE A CA 1
ATOM 987 C C . ILE A 1 127 ? 12.062 -13.156 8.289 1 49.16 127 ILE A C 1
ATOM 989 O O . ILE A 1 127 ? 11.406 -12.688 9.219 1 49.16 127 ILE A O 1
ATOM 993 N N . ARG A 1 128 ? 12.961 -12.484 7.66 1 54.12 128 ARG A N 1
ATOM 994 C CA . ARG A 1 128 ? 13.211 -11.055 7.828 1 54.12 128 ARG A CA 1
ATOM 995 C C . ARG A 1 128 ? 12.727 -10.266 6.613 1 54.12 128 ARG A C 1
ATOM 997 O O . ARG A 1 128 ? 12.703 -10.789 5.496 1 54.12 128 ARG A O 1
ATOM 1004 N N . THR A 1 129 ? 12.016 -9.281 6.957 1 52.44 129 THR A N 1
ATOM 1005 C CA . THR A 1 129 ? 11.688 -8.352 5.883 1 52.44 129 THR A CA 1
ATOM 1006 C C . THR A 1 129 ? 12.953 -7.789 5.246 1 52.44 129 THR A C 1
ATOM 1008 O O . THR A 1 129 ? 14.062 -8.109 5.672 1 52.44 129 THR A O 1
ATOM 1011 N N . VAL A 1 130 ? 12.711 -7.105 4.152 1 49.28 130 VAL A N 1
ATOM 1012 C CA . VAL A 1 130 ? 13.828 -6.473 3.463 1 49.28 130 VAL A CA 1
ATOM 1013 C C . VAL A 1 130 ? 14.648 -5.645 4.453 1 49.28 130 VAL A C 1
ATOM 1015 O O . VAL A 1 130 ? 15.852 -5.449 4.266 1 49.28 130 VAL A O 1
ATOM 1018 N N . HIS A 1 131 ? 14.031 -5.207 5.434 1 51.59 131 HIS A N 1
ATOM 1019 C CA . HIS A 1 131 ? 14.758 -4.387 6.395 1 51.59 131 HIS A CA 1
ATOM 1020 C C . HIS A 1 131 ? 15.164 -5.203 7.617 1 51.59 131 HIS A C 1
ATOM 1022 O O . HIS A 1 131 ? 15.586 -4.641 8.633 1 51.59 131 HIS A O 1
ATOM 1028 N N . GLY A 1 132 ? 14.953 -6.535 7.496 1 54.22 132 GLY A N 1
ATOM 1029 C CA . GLY A 1 132 ? 15.492 -7.414 8.516 1 54.22 132 GLY A CA 1
ATOM 1030 C C . GLY A 1 132 ? 14.539 -7.648 9.672 1 54.22 132 GLY A C 1
ATOM 1031 O O . GLY A 1 132 ? 14.922 -8.234 10.688 1 54.22 132 GLY A O 1
ATOM 1032 N N . VAL A 1 133 ? 13.469 -7.117 9.586 1 52.94 133 VAL A N 1
ATOM 1033 C CA . VAL A 1 133 ? 12.508 -7.312 10.672 1 52.94 133 VAL A CA 1
ATOM 1034 C C . VAL A 1 133 ? 11.945 -8.727 10.617 1 52.94 133 VAL A C 1
ATOM 1036 O O . VAL A 1 133 ? 11.531 -9.195 9.547 1 52.94 133 VAL A O 1
ATOM 1039 N N . GLY A 1 134 ? 12.109 -9.531 11.727 1 52.72 134 GLY A N 1
ATOM 1040 C CA . GLY A 1 134 ? 11.594 -10.891 11.797 1 52.72 134 GLY A CA 1
ATOM 1041 C C . GLY A 1 134 ? 10.078 -10.953 11.82 1 52.72 134 GLY A C 1
ATOM 1042 O O . GLY A 1 134 ? 9.43 -10.172 12.516 1 52.72 134 GLY A O 1
ATOM 1043 N N . THR A 1 135 ? 9.43 -11.805 11.008 1 50.94 135 THR A N 1
ATOM 1044 C CA . THR A 1 135 ? 7.988 -11.969 10.852 1 50.94 135 THR A CA 1
ATOM 1045 C C . THR A 1 135 ? 7.355 -12.469 12.148 1 50.94 135 THR A C 1
ATOM 1047 O O . THR A 1 135 ? 6.242 -12.062 12.492 1 50.94 135 THR A O 1
ATOM 1050 N N . ARG A 1 136 ? 8.008 -13.375 12.773 1 50.06 136 ARG A N 1
ATOM 1051 C CA . ARG A 1 136 ? 7.453 -13.945 13.992 1 50.06 136 ARG A CA 1
ATOM 1052 C C . ARG A 1 136 ? 7.215 -12.859 15.039 1 50.06 136 ARG A C 1
ATOM 1054 O O . ARG A 1 136 ? 6.203 -12.883 15.75 1 50.06 136 ARG A O 1
ATOM 1061 N N . ASP A 1 137 ? 8.125 -12.133 15.109 1 49.88 137 ASP A N 1
ATOM 1062 C CA . ASP A 1 137 ? 7.996 -11.055 16.078 1 49.88 137 ASP A CA 1
ATOM 1063 C C . ASP A 1 137 ? 6.773 -10.188 15.781 1 49.88 137 ASP A C 1
ATOM 1065 O O . ASP A 1 137 ? 6.086 -9.734 16.703 1 49.88 137 ASP A O 1
ATOM 1069 N N . MET A 1 138 ? 6.422 -10.227 14.562 1 50.19 138 MET A N 1
ATOM 1070 C CA . MET A 1 138 ? 5.262 -9.453 14.125 1 50.19 138 MET A CA 1
ATOM 1071 C C . MET A 1 138 ? 3.965 -10.172 14.477 1 50.19 138 MET A C 1
ATOM 1073 O O . MET A 1 138 ? 3.018 -9.547 14.961 1 50.19 138 MET A O 1
ATOM 1077 N N . VAL A 1 139 ? 3.996 -11.516 14.234 1 50.66 139 VAL A N 1
ATOM 1078 C CA . VAL A 1 139 ? 2.805 -12.328 14.461 1 50.66 139 VAL A CA 1
ATOM 1079 C C . VAL A 1 139 ? 2.457 -12.32 15.953 1 50.66 139 VAL A C 1
ATOM 1081 O O . VAL A 1 139 ? 1.283 -12.242 16.328 1 50.66 139 VAL A O 1
ATOM 1084 N N . LYS A 1 140 ? 3.447 -12.547 16.688 1 50.69 140 LYS A N 1
ATOM 1085 C CA . LYS A 1 140 ? 3.168 -12.594 18.125 1 50.69 140 LYS A CA 1
ATOM 1086 C C . LYS A 1 140 ? 2.5 -11.297 18.594 1 50.69 140 LYS A C 1
ATOM 1088 O O . LYS A 1 140 ? 1.623 -11.328 19.453 1 50.69 140 LYS A O 1
ATOM 1093 N N . ILE A 1 141 ? 2.863 -10.398 18.016 1 46.88 141 ILE A N 1
ATOM 1094 C CA . ILE A 1 141 ? 2.359 -9.086 18.391 1 46.88 141 ILE A CA 1
ATOM 1095 C C . ILE A 1 141 ? 0.897 -8.953 17.969 1 46.88 141 ILE A C 1
ATOM 1097 O O . ILE A 1 141 ? 0.064 -8.477 18.75 1 46.88 141 ILE A O 1
ATOM 1101 N N . PHE A 1 142 ? 0.712 -9.297 16.766 1 49.78 142 PHE A N 1
ATOM 1102 C CA . PHE A 1 142 ? -0.637 -9.117 16.234 1 49.78 142 PHE A CA 1
ATOM 1103 C C . PHE A 1 142 ? -1.586 -10.156 16.828 1 49.78 142 PHE A C 1
ATOM 1105 O O . PHE A 1 142 ? -2.781 -9.898 16.984 1 49.78 142 PHE A O 1
ATOM 1112 N N . MET A 1 143 ? -1.088 -11.281 17.141 1 46.62 143 MET A N 1
ATOM 1113 C CA . MET A 1 143 ? -1.938 -12.328 17.703 1 46.62 143 MET A CA 1
ATOM 1114 C C . MET A 1 143 ? -2.15 -12.117 19.203 1 46.62 143 MET A C 1
ATOM 1116 O O . MET A 1 143 ? -3.137 -12.594 19.766 1 46.62 143 MET A O 1
ATOM 1120 N N . ALA A 1 144 ? -1.24 -11.555 19.828 1 43.03 144 ALA A N 1
ATOM 1121 C CA . ALA A 1 144 ? -1.445 -11.375 21.266 1 43.03 144 ALA A CA 1
ATOM 1122 C C . ALA A 1 144 ? -2.641 -10.469 21.531 1 43.03 144 ALA A C 1
ATOM 1124 O O . ALA A 1 144 ? -3.312 -10.609 22.562 1 43.03 144 ALA A O 1
ATOM 1125 N N . ASN A 1 145 ? -2.857 -9.633 20.828 1 40.16 145 ASN A N 1
ATOM 1126 C CA . ASN A 1 145 ? -4.027 -8.836 21.172 1 40.16 145 ASN A CA 1
ATOM 1127 C C . ASN A 1 145 ? -5.316 -9.633 21.016 1 40.16 145 ASN A C 1
ATOM 1129 O O . ASN A 1 145 ? -6.406 -9.117 21.281 1 40.16 145 ASN A O 1
ATOM 1133 N N . ASP A 1 146 ? -5.367 -10.641 20.172 1 37.84 146 ASP A N 1
ATOM 1134 C CA . ASP A 1 146 ? -6.52 -11.523 20.297 1 37.84 146 ASP A CA 1
ATOM 1135 C C . ASP A 1 146 ? -6.574 -12.18 21.672 1 37.84 146 ASP A C 1
ATOM 1137 O O . ASP A 1 146 ? -6.27 -13.367 21.797 1 37.84 146 ASP A O 1
ATOM 1141 N N . SER A 1 147 ? -6.082 -11.82 22.672 1 33.78 147 SER A N 1
ATOM 1142 C CA . SER A 1 147 ? -6.535 -12.492 23.875 1 33.78 147 SER A CA 1
ATOM 1143 C C . SER A 1 147 ? -8.055 -12.5 23.969 1 33.78 147 SER A C 1
ATOM 1145 O O . SER A 1 147 ? -8.617 -12.727 25.031 1 33.78 147 SER A O 1
ATOM 1147 N N . THR A 1 148 ? -8.984 -12.102 23.312 1 30.23 148 THR A N 1
ATOM 1148 C CA . THR A 1 148 ? -10.062 -13.086 23.359 1 30.23 148 THR A CA 1
ATOM 1149 C C . THR A 1 148 ? -9.594 -14.422 22.781 1 30.23 148 THR A C 1
ATOM 1151 O O . THR A 1 148 ? -8.812 -14.453 21.844 1 30.23 148 THR A O 1
ATOM 1154 N N . SER A 1 149 ? -9.703 -15.758 23.375 1 29.81 149 SER A N 1
ATOM 1155 C CA . SER A 1 149 ? -9.305 -17.156 23.422 1 29.81 149 SER A CA 1
ATOM 1156 C C . SER A 1 149 ? -9.188 -17.75 22.016 1 29.81 149 SER A C 1
ATOM 1158 O O . SER A 1 149 ? -9.07 -18.969 21.859 1 29.81 149 SER A O 1
ATOM 1160 N N . THR A 1 150 ? -9.703 -17.438 20.781 1 27.72 150 THR A N 1
ATOM 1161 C CA . THR A 1 150 ? -9.664 -18.641 19.969 1 27.72 150 THR A CA 1
ATOM 1162 C C . THR A 1 150 ? -8.219 -19.094 19.75 1 27.72 150 THR A C 1
ATOM 1164 O O . THR A 1 150 ? -7.332 -18.266 19.547 1 27.72 150 THR A O 1
ATOM 1167 N N . ASN A 1 151 ? -7.754 -20.438 20.031 1 27.52 151 ASN A N 1
ATOM 1168 C CA . ASN A 1 151 ? -6.789 -21.516 19.859 1 27.52 151 ASN A CA 1
ATOM 1169 C C . ASN A 1 151 ? -6.066 -21.422 18.531 1 27.52 151 ASN A C 1
ATOM 1171 O O . ASN A 1 151 ? -6.527 -21.984 17.531 1 27.52 151 ASN A O 1
ATOM 1175 N N . ILE A 1 152 ? -5.82 -20.5 17.906 1 25.28 152 ILE A N 1
ATOM 1176 C CA . ILE A 1 152 ? -4.996 -20.906 16.766 1 25.28 152 ILE A CA 1
ATOM 1177 C C . ILE A 1 152 ? -3.668 -21.469 17.281 1 25.28 152 ILE A C 1
ATOM 1179 O O . ILE A 1 152 ? -2.869 -20.75 17.875 1 25.28 152 ILE A O 1
ATOM 1183 N N . ARG A 1 153 ? -3.625 -22.656 17.812 1 24.44 153 ARG A N 1
ATOM 1184 C CA . ARG A 1 153 ? -2.561 -23.656 17.891 1 24.44 153 ARG A CA 1
ATOM 1185 C C . ARG A 1 153 ? -1.598 -23.516 16.719 1 24.44 153 ARG A C 1
ATOM 1187 O O . ARG A 1 153 ? -1.995 -23.656 15.555 1 24.44 153 ARG A O 1
ATOM 1194 N N . LEU A 1 154 ? -0.597 -22.578 16.703 1 21.48 154 LEU A N 1
ATOM 1195 C CA . LEU A 1 154 ? 0.556 -22.859 15.852 1 21.48 154 LEU A CA 1
ATOM 1196 C C . LEU A 1 154 ? 1.153 -24.219 16.188 1 21.48 154 LEU A C 1
ATOM 1198 O O . LEU A 1 154 ? 1.238 -24.594 17.359 1 21.48 154 LEU A O 1
ATOM 1202 N N . MET B 1 1 ? -7.984 18.969 -20.062 1 48.91 1 MET B N 1
ATOM 1203 C CA . MET B 1 1 ? -7.785 19.406 -18.688 1 48.91 1 MET B CA 1
ATOM 1204 C C . MET B 1 1 ? -6.977 18.375 -17.891 1 48.91 1 MET B C 1
ATOM 1206 O O . MET B 1 1 ? -7.211 17.172 -18.016 1 48.91 1 MET B O 1
ATOM 1210 N N . PHE B 1 2 ? -5.902 18.844 -17.422 1 64.88 2 PHE B N 1
ATOM 1211 C CA . PHE B 1 2 ? -5.016 17.906 -16.734 1 64.88 2 PHE B CA 1
ATOM 1212 C C . PHE B 1 2 ? -5.652 17.406 -15.445 1 64.88 2 PHE B C 1
ATOM 1214 O O . PHE B 1 2 ? -6.258 18.172 -14.703 1 64.88 2 PHE B O 1
ATOM 1221 N N . SER B 1 3 ? -5.699 16.219 -15.359 1 87.81 3 SER B N 1
ATOM 1222 C CA . SER B 1 3 ? -6.254 15.656 -14.141 1 87.81 3 SER B CA 1
ATOM 1223 C C . SER B 1 3 ? -5.414 16.016 -12.922 1 87.81 3 SER B C 1
ATOM 1225 O O . SER B 1 3 ? -4.223 16.312 -13.055 1 87.81 3 SER B O 1
ATOM 1227 N N . LEU B 1 4 ? -5.965 16.422 -11.875 1 95.81 4 LEU B N 1
ATOM 1228 C CA . LEU B 1 4 ? -5.234 16.719 -10.648 1 95.81 4 LEU B CA 1
ATOM 1229 C C . LEU B 1 4 ? -4.152 15.672 -10.398 1 95.81 4 LEU B C 1
ATOM 1231 O O . LEU B 1 4 ? -3.062 16 -9.922 1 95.81 4 LEU B O 1
ATOM 1235 N N . PHE B 1 5 ? -4.391 14.438 -10.789 1 95.94 5 PHE B N 1
ATOM 1236 C CA . PHE B 1 5 ? -3.428 13.359 -10.602 1 95.94 5 PHE B CA 1
ATOM 1237 C C . PHE B 1 5 ? -2.172 13.602 -11.43 1 95.94 5 PHE B C 1
ATOM 1239 O O . PHE B 1 5 ? -1.055 13.438 -10.93 1 95.94 5 PHE B O 1
ATOM 1246 N N . SER B 1 6 ? -2.432 13.969 -12.672 1 95.06 6 SER B N 1
ATOM 1247 C CA . SER B 1 6 ? -1.283 14.219 -13.531 1 95.06 6 SER B CA 1
ATOM 1248 C C . SER B 1 6 ? -0.443 15.375 -13.016 1 95.06 6 SER B C 1
ATOM 1250 O O . SER B 1 6 ? 0.788 15.328 -13.062 1 95.06 6 SER B O 1
ATOM 1252 N N . LEU B 1 7 ? -1.054 16.406 -12.562 1 96.31 7 LEU B N 1
ATOM 1253 C CA . LEU B 1 7 ? -0.357 17.594 -12.062 1 96.31 7 LEU B CA 1
ATOM 1254 C C . LEU B 1 7 ? 0.428 17.266 -10.797 1 96.31 7 LEU B C 1
ATOM 1256 O O . LEU B 1 7 ? 1.555 17.734 -10.625 1 96.31 7 LEU B O 1
ATOM 1260 N N . VAL B 1 8 ? -0.174 16.422 -9.883 1 97.25 8 VAL B N 1
ATOM 1261 C CA . VAL B 1 8 ? 0.517 16 -8.672 1 97.25 8 VAL B CA 1
ATOM 1262 C C . VAL B 1 8 ? 1.702 15.109 -9.039 1 97.25 8 VAL B C 1
ATOM 1264 O O . VAL B 1 8 ? 2.793 15.258 -8.484 1 97.25 8 VAL B O 1
ATOM 1267 N N . TYR B 1 9 ? 1.437 14.25 -10 1 95.31 9 TYR B N 1
ATOM 1268 C CA . TYR B 1 9 ? 2.465 13.297 -10.391 1 95.31 9 TYR B CA 1
ATOM 1269 C C . TYR B 1 9 ? 3.709 14.008 -10.906 1 95.31 9 TYR B C 1
ATOM 1271 O O . TYR B 1 9 ? 4.832 13.648 -10.547 1 95.31 9 TYR B O 1
ATOM 1279 N N . VAL B 1 10 ? 3.473 15.008 -11.68 1 95.62 10 VAL B N 1
ATOM 1280 C CA . VAL B 1 10 ? 4.609 15.695 -12.289 1 95.62 10 VAL B CA 1
ATOM 1281 C C . VAL B 1 10 ? 5.027 16.875 -11.422 1 95.62 10 VAL B C 1
ATOM 1283 O O . VAL B 1 10 ? 5.926 17.641 -11.781 1 95.62 10 VAL B O 1
ATOM 1286 N N . ASN B 1 11 ? 4.352 17.094 -10.305 1 96.94 11 ASN B N 1
ATOM 1287 C CA . ASN B 1 11 ? 4.68 18.109 -9.297 1 96.94 11 ASN B CA 1
ATOM 1288 C C . ASN B 1 11 ? 4.551 19.516 -9.867 1 96.94 11 ASN B C 1
ATOM 1290 O O . ASN B 1 11 ? 5.414 20.359 -9.633 1 96.94 11 ASN B O 1
ATOM 1294 N N . LYS B 1 12 ? 3.539 19.703 -10.664 1 96.19 12 LYS B N 1
ATOM 1295 C CA . LYS B 1 12 ? 3.23 21.031 -11.172 1 96.19 12 LYS B CA 1
ATOM 1296 C C . LYS B 1 12 ? 2.381 21.812 -10.18 1 96.19 12 LYS B C 1
ATOM 1298 O O . LYS B 1 12 ? 1.17 21.953 -10.359 1 96.19 12 LYS B O 1
ATOM 1303 N N . VAL B 1 13 ? 3.041 22.484 -9.312 1 96.5 13 VAL B N 1
ATOM 1304 C CA . VAL B 1 13 ? 2.43 23.078 -8.133 1 96.5 13 VAL B CA 1
ATOM 1305 C C . VAL B 1 13 ? 1.519 24.234 -8.555 1 96.5 13 VAL B C 1
ATOM 1307 O O . VAL B 1 13 ? 0.355 24.297 -8.156 1 96.5 13 VAL B O 1
ATOM 1310 N N . ARG B 1 14 ? 1.981 25.172 -9.375 1 95.62 14 ARG B N 1
ATOM 1311 C CA . ARG B 1 14 ? 1.21 26.344 -9.781 1 95.62 14 ARG B CA 1
ATOM 1312 C C . ARG B 1 14 ? -0.008 25.938 -10.609 1 95.62 14 ARG B C 1
ATOM 1314 O O . ARG B 1 14 ? -1.1 26.484 -10.422 1 95.62 14 ARG B O 1
ATOM 1321 N N . ALA B 1 15 ? 0.187 25.078 -11.5 1 95.56 15 ALA B N 1
ATOM 1322 C CA . ALA B 1 15 ? -0.919 24.578 -12.312 1 95.56 15 ALA B CA 1
ATOM 1323 C C . ALA B 1 15 ? -1.961 23.875 -11.445 1 95.56 15 ALA B C 1
ATOM 1325 O O . ALA B 1 15 ? -3.162 23.969 -11.703 1 95.56 15 ALA B O 1
ATOM 1326 N N . LEU B 1 16 ? -1.479 23.125 -10.445 1 96.44 16 LEU B N 1
ATOM 1327 C CA . LEU B 1 16 ? -2.383 22.453 -9.516 1 96.44 16 LEU B CA 1
ATOM 1328 C C . LEU B 1 16 ? -3.256 23.469 -8.781 1 96.44 16 LEU B C 1
ATOM 1330 O O . LEU B 1 16 ? -4.473 23.297 -8.695 1 96.44 16 LEU B O 1
ATOM 1334 N N . GLN B 1 17 ? -2.6 24.484 -8.305 1 94.88 17 GLN B N 1
ATOM 1335 C CA . GLN B 1 17 ? -3.311 25.547 -7.586 1 94.88 17 GLN B CA 1
ATOM 1336 C C . GLN B 1 17 ? -4.414 26.156 -8.453 1 94.88 17 GLN B C 1
ATOM 1338 O O . GLN B 1 17 ? -5.52 26.406 -7.965 1 94.88 17 GLN B O 1
ATOM 1343 N N . SER B 1 18 ? -4.145 26.281 -9.695 1 93.81 18 SER B N 1
ATOM 1344 C CA . SER B 1 18 ? -5.098 26.891 -10.617 1 93.81 18 SER B CA 1
ATOM 1345 C C . SER B 1 18 ? -6.215 25.922 -10.984 1 93.81 18 SER B C 1
ATOM 1347 O O . SER B 1 18 ? -7.336 26.344 -11.281 1 93.81 18 SER B O 1
ATOM 1349 N N . ALA B 1 19 ? -5.977 24.703 -10.945 1 93.75 19 ALA B N 1
ATOM 1350 C CA . ALA B 1 19 ? -6.914 23.672 -11.414 1 93.75 19 ALA B CA 1
ATOM 1351 C C . ALA B 1 19 ? -7.891 23.281 -10.312 1 93.75 19 ALA B C 1
ATOM 1353 O O . ALA B 1 19 ? -8.992 22.797 -10.586 1 93.75 19 ALA B O 1
ATOM 1354 N N . ILE B 1 20 ? -7.641 23.469 -9.086 1 92.06 20 ILE B N 1
ATOM 1355 C CA . ILE B 1 20 ? -8.328 22.953 -7.91 1 92.06 20 ILE B CA 1
ATOM 1356 C C . ILE B 1 20 ? -9.758 23.484 -7.867 1 92.06 20 ILE B C 1
ATOM 1358 O O . ILE B 1 20 ? -10.703 22.719 -7.66 1 92.06 20 ILE B O 1
ATOM 1362 N N . PRO B 1 21 ? -9.969 24.797 -8.141 1 86.12 21 PRO B N 1
ATOM 1363 C CA . PRO B 1 21 ? -11.328 25.328 -8.008 1 86.12 21 PRO B CA 1
ATOM 1364 C C . PRO B 1 21 ? -12.305 24.688 -8.984 1 86.12 21 PRO B C 1
ATOM 1366 O O . PRO B 1 21 ? -13.516 24.688 -8.734 1 86.12 21 PRO B O 1
ATOM 1369 N N . MET B 1 22 ? -11.891 23.938 -9.844 1 86.38 22 MET B N 1
ATOM 1370 C CA . MET B 1 22 ? -12.742 23.422 -10.914 1 86.38 22 MET B CA 1
ATOM 1371 C C . MET B 1 22 ? -12.891 21.906 -10.82 1 86.38 22 MET B C 1
ATOM 1373 O O . MET B 1 22 ? -13.492 21.281 -11.695 1 86.38 22 MET B O 1
ATOM 1377 N N . GLN B 1 23 ? -12.352 21.422 -9.797 1 90.06 23 GLN B N 1
ATOM 1378 C CA . GLN B 1 23 ? -12.312 19.969 -9.805 1 90.06 23 GLN B CA 1
ATOM 1379 C C . GLN B 1 23 ? -12.719 19.391 -8.453 1 90.06 23 GLN B C 1
ATOM 1381 O O . GLN B 1 23 ? -12.758 20.109 -7.453 1 90.06 23 GLN B O 1
ATOM 1386 N N . ASP B 1 24 ? -13.172 18.141 -8.492 1 93.94 24 ASP B N 1
ATOM 1387 C CA . ASP B 1 24 ? -13.477 17.375 -7.289 1 93.94 24 ASP B CA 1
ATOM 1388 C C . ASP B 1 24 ? -12.203 16.859 -6.637 1 93.94 24 ASP B C 1
ATOM 1390 O O . ASP B 1 24 ? -11.523 15.992 -7.191 1 93.94 24 ASP B O 1
ATOM 1394 N N . LEU B 1 25 ? -11.883 17.359 -5.473 1 96.94 25 LEU B N 1
ATOM 1395 C CA . LEU B 1 25 ? -10.664 16.984 -4.766 1 96.94 25 LEU B CA 1
ATOM 1396 C C . LEU B 1 25 ? -10.734 15.547 -4.281 1 96.94 25 LEU B C 1
ATOM 1398 O O . LEU B 1 25 ? -9.719 14.945 -3.928 1 96.94 25 LEU B O 1
ATOM 1402 N N . GLU B 1 26 ? -11.984 14.961 -4.293 1 97.5 26 GLU B N 1
ATOM 1403 C CA . GLU B 1 26 ? -12.172 13.633 -3.711 1 97.5 26 GLU B CA 1
ATOM 1404 C C . GLU B 1 26 ? -12.328 12.57 -4.797 1 97.5 26 GLU B C 1
ATOM 1406 O O . GLU B 1 26 ? -12.727 11.445 -4.512 1 97.5 26 GLU B O 1
ATOM 1411 N N . MET B 1 27 ? -12.062 13.031 -6.016 1 96.31 27 MET B N 1
ATOM 1412 C CA . MET B 1 27 ? -11.992 12 -7.051 1 96.31 27 MET B CA 1
ATOM 1413 C C . MET B 1 27 ? -10.898 10.984 -6.734 1 96.31 27 MET B C 1
ATOM 1415 O O . MET B 1 27 ? -9.906 11.312 -6.098 1 96.31 27 MET B O 1
ATOM 1419 N N . VAL B 1 28 ? -11.102 9.703 -7.172 1 95.62 28 VAL B N 1
ATOM 1420 C CA . VAL B 1 28 ? -10.117 8.688 -6.832 1 95.62 28 VAL B CA 1
ATOM 1421 C C . VAL B 1 28 ? -9.625 8 -8.109 1 95.62 28 VAL B C 1
ATOM 1423 O O . VAL B 1 28 ? -10.328 7.977 -9.117 1 95.62 28 VAL B O 1
ATOM 1426 N N . ASP B 1 29 ? -8.453 7.543 -8.055 1 93.75 29 ASP B N 1
ATOM 1427 C CA . ASP B 1 29 ? -7.922 6.73 -9.148 1 93.75 29 ASP B CA 1
ATOM 1428 C C . ASP B 1 29 ? -8.297 5.262 -8.961 1 93.75 29 ASP B C 1
ATOM 1430 O O . ASP B 1 29 ? -9.188 4.934 -8.18 1 93.75 29 ASP B O 1
ATOM 1434 N N . ASP B 1 30 ? -7.637 4.355 -9.758 1 89.75 30 ASP B N 1
ATOM 1435 C CA . ASP B 1 30 ? -8.016 2.945 -9.82 1 89.75 30 ASP B CA 1
ATOM 1436 C C . ASP B 1 30 ? -7.695 2.234 -8.5 1 89.75 30 ASP B C 1
ATOM 1438 O O . ASP B 1 30 ? -8.156 1.117 -8.266 1 89.75 30 ASP B O 1
ATOM 1442 N N . TYR B 1 31 ? -6.98 2.92 -7.637 1 93.5 31 TYR B N 1
ATOM 1443 C CA . TYR B 1 31 ? -6.582 2.307 -6.375 1 93.5 31 TYR B CA 1
ATOM 1444 C C . TYR B 1 31 ? -7.246 3.006 -5.195 1 93.5 31 TYR B C 1
ATOM 1446 O O . TYR B 1 31 ? -6.898 2.748 -4.039 1 93.5 31 TYR B O 1
ATOM 1454 N N . GLY B 1 32 ? -8.188 3.982 -5.52 1 94.56 32 GLY B N 1
ATOM 1455 C CA . GLY B 1 32 ? -8.898 4.684 -4.461 1 94.56 32 GLY B CA 1
ATOM 1456 C C . GLY B 1 32 ? -8.133 5.875 -3.914 1 94.56 32 GLY B C 1
ATOM 1457 O O . GLY B 1 32 ? -8.547 6.473 -2.918 1 94.56 32 GLY B O 1
ATOM 1458 N N . ASN B 1 33 ? -7.035 6.238 -4.598 1 96.75 33 ASN B N 1
ATOM 1459 C CA . ASN B 1 33 ? -6.273 7.391 -4.133 1 96.75 33 ASN B CA 1
ATOM 1460 C C . ASN B 1 33 ? -6.918 8.703 -4.578 1 96.75 33 ASN B C 1
ATOM 1462 O O . ASN B 1 33 ? -7.285 8.852 -5.742 1 96.75 33 ASN B O 1
ATOM 1466 N N . THR B 1 34 ? -7.055 9.602 -3.658 1 97.94 34 THR B N 1
ATOM 1467 C CA . THR B 1 34 ? -7.34 10.992 -4.016 1 97.94 34 THR B CA 1
ATOM 1468 C C . THR B 1 34 ? -6.066 11.719 -4.43 1 97.94 34 THR B C 1
ATOM 1470 O O . THR B 1 34 ? -4.961 11.219 -4.207 1 97.94 34 THR B O 1
ATOM 1473 N N . PRO B 1 35 ? -6.211 12.906 -5.027 1 97.94 35 PRO B N 1
ATOM 147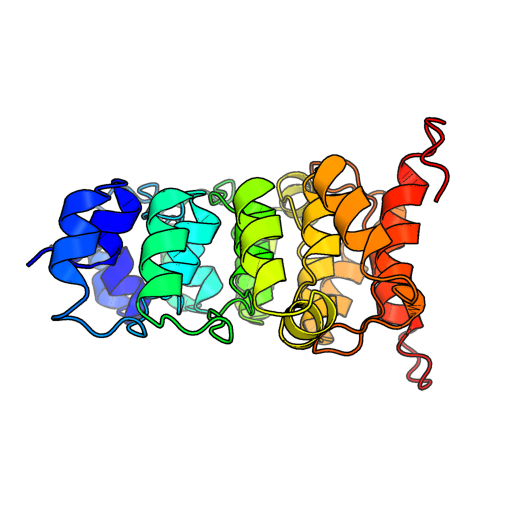4 C CA . PRO B 1 35 ? -5 13.672 -5.332 1 97.94 35 PRO B CA 1
ATOM 1475 C C . PRO B 1 35 ? -4.141 13.93 -4.098 1 97.94 35 PRO B C 1
ATOM 1477 O O . PRO B 1 35 ? -2.908 13.883 -4.18 1 97.94 35 PRO B O 1
ATOM 1480 N N . LEU B 1 36 ? -4.773 14.164 -2.973 1 98.62 36 LEU B N 1
ATOM 1481 C CA . LEU B 1 36 ? -4.02 14.375 -1.74 1 98.62 36 LEU B CA 1
ATOM 1482 C C . LEU B 1 36 ? -3.227 13.125 -1.37 1 98.62 36 LEU B C 1
ATOM 1484 O O . LEU B 1 36 ? -2.049 13.211 -1.021 1 98.62 36 LEU B O 1
ATOM 1488 N N . LEU B 1 37 ? -3.908 11.945 -1.419 1 98.38 37 LEU B N 1
ATOM 1489 C CA . LEU B 1 37 ? -3.234 10.695 -1.076 1 98.38 37 LEU B CA 1
ATOM 1490 C C . LEU B 1 37 ? -2.037 10.453 -1.99 1 98.38 37 LEU B C 1
ATOM 1492 O O . LEU B 1 37 ? -0.961 10.07 -1.524 1 98.38 37 LEU B O 1
ATOM 1496 N N . MET B 1 38 ? -2.242 10.695 -3.254 1 98.12 38 MET B N 1
ATOM 1497 C CA . MET B 1 38 ? -1.133 10.547 -4.191 1 98.12 38 MET B CA 1
ATOM 1498 C C . MET B 1 38 ? 0.005 11.5 -3.844 1 98.12 38 MET B C 1
ATOM 1500 O O . MET B 1 38 ? 1.175 11.117 -3.879 1 98.12 38 MET B O 1
ATOM 1504 N N . ALA B 1 39 ? -0.28 12.781 -3.629 1 98.5 39 ALA B N 1
ATOM 1505 C CA . ALA B 1 39 ? 0.729 13.773 -3.285 1 98.5 39 ALA B CA 1
ATOM 1506 C C . ALA B 1 39 ? 1.533 13.344 -2.062 1 98.5 39 ALA B C 1
ATOM 1508 O O . ALA B 1 39 ? 2.752 13.531 -2.014 1 98.5 39 ALA B O 1
ATOM 1509 N N . CYS B 1 40 ? 0.874 12.75 -1.069 1 98.44 40 CYS B N 1
ATOM 1510 C CA . CYS B 1 40 ? 1.535 12.273 0.138 1 98.44 40 CYS B CA 1
ATOM 1511 C C . CYS B 1 40 ? 2.49 11.125 -0.181 1 98.44 40 CYS B C 1
ATOM 1513 O O . CYS B 1 40 ? 3.639 11.133 0.264 1 98.44 40 CYS B O 1
ATOM 1515 N N . PHE B 1 41 ? 2.008 10.234 -0.928 1 97.12 41 PHE B N 1
ATOM 1516 C CA . PHE B 1 41 ? 2.83 9.078 -1.266 1 97.12 41 PHE B CA 1
ATOM 1517 C C . PHE B 1 41 ? 4.066 9.5 -2.047 1 97.12 41 PHE B C 1
ATOM 1519 O O . PHE B 1 41 ? 5.16 8.977 -1.827 1 97.12 41 PHE B O 1
ATOM 1526 N N . LEU B 1 42 ? 3.852 10.422 -2.941 1 97.06 42 LEU B N 1
ATOM 1527 C CA . LEU B 1 42 ? 4.945 10.828 -3.814 1 97.06 42 LEU B CA 1
ATOM 1528 C C . LEU B 1 42 ? 5.859 11.828 -3.111 1 97.06 42 LEU B C 1
ATOM 1530 O O . LEU B 1 42 ? 6.898 12.219 -3.652 1 97.06 42 LEU B O 1
ATOM 1534 N N . GLY B 1 43 ? 5.461 12.25 -1.98 1 97.25 43 GLY B N 1
ATOM 1535 C CA . GLY B 1 43 ? 6.277 13.188 -1.225 1 97.25 43 GLY B CA 1
ATOM 1536 C C . GLY B 1 43 ? 6.273 14.586 -1.811 1 97.25 43 GLY B C 1
ATOM 1537 O O . GLY B 1 43 ? 7.301 15.273 -1.804 1 97.25 43 GLY B O 1
ATOM 1538 N N . ARG B 1 44 ? 5.176 14.945 -2.414 1 98 44 ARG B N 1
ATOM 1539 C CA . ARG B 1 44 ? 5.051 16.281 -2.98 1 98 44 ARG B CA 1
ATOM 1540 C C . ARG B 1 44 ? 4.531 17.266 -1.942 1 98 44 ARG B C 1
ATOM 1542 O O . ARG B 1 44 ? 3.34 17.578 -1.914 1 98 44 ARG B O 1
ATOM 1549 N N . ASP B 1 45 ? 5.438 17.844 -1.222 1 97.69 45 ASP B N 1
ATOM 1550 C CA . ASP B 1 45 ? 5.113 18.641 -0.037 1 97.69 45 ASP B CA 1
ATOM 1551 C C . ASP B 1 45 ? 4.227 19.828 -0.398 1 97.69 45 ASP B C 1
ATOM 1553 O O . ASP B 1 45 ? 3.199 20.062 0.242 1 97.69 45 ASP B O 1
ATOM 1557 N N . GLN B 1 46 ? 4.605 20.531 -1.402 1 98.25 46 GLN B N 1
ATOM 1558 C CA . GLN B 1 46 ? 3.852 21.734 -1.771 1 98.25 46 GLN B CA 1
ATOM 1559 C C . GLN B 1 46 ? 2.467 21.375 -2.301 1 98.25 46 GLN B C 1
ATOM 1561 O O . GLN B 1 46 ? 1.488 22.062 -2.021 1 98.25 46 GLN B O 1
ATOM 1566 N N . CYS B 1 47 ? 2.344 20.312 -3.053 1 98.44 47 CYS B N 1
ATOM 1567 C CA . CYS B 1 47 ? 1.045 19.859 -3.525 1 98.44 47 CYS B CA 1
ATOM 1568 C C . CYS B 1 47 ? 0.139 19.484 -2.355 1 98.44 47 CYS B C 1
ATOM 1570 O O . CYS B 1 47 ? -1.052 19.797 -2.363 1 98.44 47 CYS B O 1
ATOM 1572 N N . VAL B 1 48 ? 0.734 18.812 -1.351 1 98.69 48 VAL B N 1
ATOM 1573 C CA . VAL B 1 48 ? -0.024 18.422 -0.166 1 98.69 48 VAL B CA 1
ATOM 1574 C C . VAL B 1 48 ? -0.59 19.656 0.517 1 98.69 48 VAL B C 1
ATOM 1576 O O . VAL B 1 48 ? -1.778 19.719 0.842 1 98.69 48 VAL B O 1
ATOM 1579 N N . GLU B 1 49 ? 0.252 20.656 0.676 1 98.44 49 GLU B N 1
ATOM 1580 C CA . GLU B 1 49 ? -0.164 21.891 1.353 1 98.44 49 GLU B CA 1
ATOM 1581 C C . GLU B 1 49 ? -1.315 22.562 0.612 1 98.44 49 GLU B C 1
ATOM 1583 O O . GLU B 1 49 ? -2.312 22.953 1.226 1 98.44 49 GLU B O 1
ATOM 1588 N N . ILE B 1 50 ? -1.208 22.672 -0.652 1 97.81 50 ILE B N 1
ATOM 1589 C CA . ILE B 1 50 ? -2.225 23.328 -1.467 1 97.81 50 ILE B CA 1
ATOM 1590 C C . ILE B 1 50 ? -3.531 22.531 -1.393 1 97.81 50 ILE B C 1
ATOM 1592 O O . ILE B 1 50 ? -4.609 23.125 -1.266 1 97.81 50 ILE B O 1
ATOM 1596 N N . LEU B 1 51 ? -3.502 21.25 -1.49 1 98.31 51 LEU B N 1
ATOM 1597 C CA . LEU B 1 51 ? -4.695 20.422 -1.474 1 98.31 51 LEU B CA 1
ATOM 1598 C C . LEU B 1 51 ? -5.387 20.484 -0.117 1 98.31 51 LEU B C 1
ATOM 1600 O O . LEU B 1 51 ? -6.609 20.641 -0.046 1 98.31 51 LEU B O 1
ATOM 1604 N N . VAL B 1 52 ? -4.59 20.438 0.963 1 98.25 52 VAL B N 1
ATOM 1605 C CA . VAL B 1 52 ? -5.156 20.516 2.305 1 98.25 52 VAL B CA 1
ATOM 1606 C C . VAL B 1 52 ? -5.812 21.875 2.51 1 98.25 52 VAL B C 1
ATOM 1608 O O . VAL B 1 52 ? -6.941 21.953 2.998 1 98.25 52 VAL B O 1
ATOM 1611 N N . GLN B 1 53 ? -5.121 22.891 2.092 1 97.12 53 GLN B N 1
ATOM 1612 C CA . GLN B 1 53 ? -5.641 24.234 2.256 1 97.12 53 GLN B CA 1
ATOM 1613 C C . GLN B 1 53 ? -6.895 24.453 1.409 1 97.12 53 GLN B C 1
ATOM 1615 O O . GLN B 1 53 ? -7.75 25.266 1.753 1 97.12 53 GLN B O 1
ATOM 1620 N N . SER B 1 54 ? -7.047 23.734 0.367 1 97.25 54 SER B N 1
ATOM 1621 C CA . SER B 1 54 ? -8.188 23.859 -0.534 1 97.25 54 SER B CA 1
ATOM 1622 C C . SER B 1 54 ? -9.352 23 -0.077 1 97.25 54 SER B C 1
ATOM 1624 O O . SER B 1 54 ? -10.398 22.953 -0.728 1 97.25 54 SER B O 1
ATOM 1626 N N . GLY B 1 55 ? -9.141 22.156 0.95 1 97.19 55 GLY B N 1
ATOM 1627 C CA . GLY B 1 55 ? -10.266 21.469 1.557 1 97.19 55 GLY B CA 1
ATOM 1628 C C . GLY B 1 55 ? -10.266 19.984 1.301 1 97.19 55 GLY B C 1
ATOM 1629 O O . GLY B 1 55 ? -11.266 19.297 1.54 1 97.19 55 GLY B O 1
ATOM 1630 N N . ALA B 1 56 ? -9.164 19.453 0.789 1 98.06 56 ALA B N 1
ATOM 1631 C CA . ALA B 1 56 ? -9.094 18 0.621 1 98.06 56 ALA B CA 1
ATOM 1632 C C . ALA B 1 56 ? -9.289 17.297 1.953 1 98.06 56 ALA B C 1
ATOM 1634 O O . ALA B 1 56 ? -8.789 17.734 2.986 1 98.06 56 ALA B O 1
ATOM 1635 N N . SER B 1 57 ? -10 16.172 1.958 1 97.94 57 SER B N 1
ATOM 1636 C CA . SER B 1 57 ? -10.336 15.453 3.182 1 97.94 57 SER B CA 1
ATOM 1637 C C . SER B 1 57 ? -9.125 14.68 3.711 1 97.94 57 SER B C 1
ATOM 1639 O O . SER B 1 57 ? -8.523 13.891 2.988 1 97.94 57 SER B O 1
ATOM 1641 N N . LEU B 1 58 ? -8.828 14.875 4.984 1 98 58 LEU B N 1
ATOM 1642 C CA . LEU B 1 58 ? -7.773 14.125 5.648 1 98 58 LEU B CA 1
ATOM 1643 C C . LEU B 1 58 ? -8.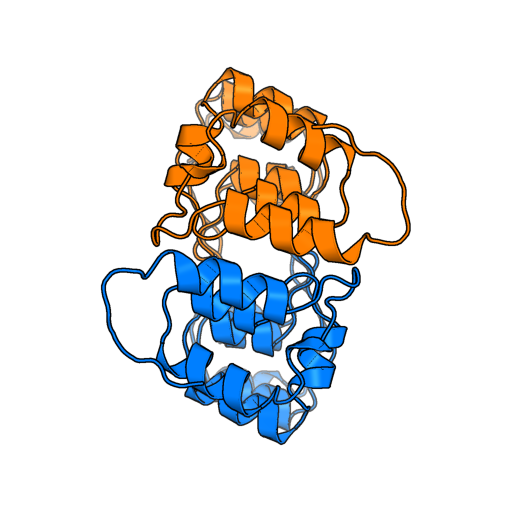281 12.766 6.117 1 98 58 LEU B C 1
ATOM 1645 O O . LEU B 1 58 ? -7.5 11.938 6.578 1 98 58 LEU B O 1
ATOM 1649 N N . LYS B 1 59 ? -9.562 12.516 5.918 1 96.5 59 LYS B N 1
ATOM 1650 C CA . LYS B 1 59 ? -10.164 11.258 6.336 1 96.5 59 LYS B CA 1
ATOM 1651 C C . LYS B 1 59 ? -10.18 10.25 5.191 1 96.5 59 LYS B C 1
ATOM 1653 O O . LYS B 1 59 ? -10.531 9.086 5.387 1 96.5 59 LYS B O 1
ATOM 1658 N N . ALA B 1 60 ? -9.75 10.695 4.02 1 96.62 60 ALA B N 1
ATOM 1659 C CA . ALA B 1 60 ? -9.742 9.812 2.852 1 96.62 60 ALA B CA 1
ATOM 1660 C C . ALA B 1 60 ? -8.82 8.617 3.07 1 96.62 60 ALA B C 1
ATOM 1662 O O . ALA B 1 60 ? -7.773 8.742 3.709 1 96.62 60 ALA B O 1
ATOM 1663 N N . MET B 1 61 ? -9.188 7.48 2.59 1 94.25 61 MET B N 1
ATOM 1664 C CA . MET B 1 61 ? -8.43 6.23 2.6 1 94.25 61 MET B CA 1
ATOM 1665 C C . MET B 1 61 ? -8.523 5.531 1.246 1 94.25 61 MET B C 1
ATOM 1667 O O . MET B 1 61 ? -9.578 5.527 0.613 1 94.25 61 MET B O 1
ATOM 1671 N N . ASN B 1 62 ? -7.41 5.031 0.839 1 94.44 62 ASN B N 1
ATOM 1672 C CA . ASN B 1 62 ? -7.461 4.281 -0.412 1 94.44 62 ASN B CA 1
ATOM 1673 C C . ASN B 1 62 ? -7.906 2.842 -0.186 1 94.44 62 ASN B C 1
ATOM 1675 O O . ASN B 1 62 ? -8.266 2.467 0.931 1 94.44 62 ASN B O 1
ATOM 1679 N N . TYR B 1 63 ? -7.93 2.055 -1.263 1 90.81 63 TYR B N 1
ATOM 1680 C CA . TYR B 1 63 ? -8.477 0.705 -1.194 1 90.81 63 TYR B CA 1
ATOM 1681 C C . TYR B 1 63 ? -7.543 -0.225 -0.43 1 90.81 63 TYR B C 1
ATOM 1683 O O . TYR B 1 63 ? -7.93 -1.337 -0.061 1 90.81 63 TYR B O 1
ATOM 1691 N N . PHE B 1 64 ? -6.316 0.233 -0.147 1 87.81 64 PHE B N 1
ATOM 1692 C CA . PHE B 1 64 ? -5.367 -0.528 0.655 1 87.81 64 PHE B CA 1
ATOM 1693 C C . PHE B 1 64 ? -5.559 -0.237 2.139 1 87.81 64 PHE B C 1
ATOM 1695 O O . PHE B 1 64 ? -4.93 -0.875 2.988 1 87.81 64 PHE B O 1
ATOM 1702 N N . GLY B 1 65 ? -6.426 0.705 2.412 1 88.62 65 GLY B N 1
ATOM 1703 C CA . GLY B 1 65 ? -6.625 1.103 3.797 1 88.62 65 GLY B CA 1
ATOM 1704 C C . GLY B 1 65 ? -5.57 2.074 4.297 1 88.62 65 GLY B C 1
ATOM 1705 O O . GLY B 1 65 ? -5.254 2.096 5.488 1 88.62 65 GLY B O 1
ATOM 1706 N N . GLN B 1 66 ? -5.02 2.832 3.396 1 92.38 66 GLN B N 1
ATOM 1707 C CA . GLN B 1 66 ? -3.979 3.795 3.738 1 92.38 66 GLN B CA 1
ATOM 1708 C C . GLN B 1 66 ? -4.512 5.223 3.678 1 92.38 66 GLN B C 1
ATOM 1710 O O . GLN B 1 66 ? -5.137 5.617 2.689 1 92.38 66 GLN B O 1
ATOM 1715 N N . ASN B 1 67 ? -4.301 5.965 4.727 1 95.88 67 ASN B N 1
ATOM 1716 C CA . ASN B 1 67 ? -4.668 7.375 4.719 1 95.88 67 ASN B CA 1
ATOM 1717 C C . ASN B 1 67 ? -3.469 8.266 4.426 1 95.88 67 ASN B C 1
ATOM 1719 O O . ASN B 1 67 ? -2.387 7.773 4.102 1 95.88 67 ASN B O 1
ATOM 1723 N N . ALA B 1 68 ? -3.674 9.562 4.504 1 98.38 68 ALA B N 1
ATOM 1724 C CA . ALA B 1 68 ? -2.654 10.531 4.105 1 98.38 68 ALA B CA 1
ATOM 1725 C C . ALA B 1 68 ? -1.384 10.359 4.934 1 98.38 68 ALA B C 1
ATOM 1727 O O . ALA B 1 68 ? -0.275 10.391 4.398 1 98.38 68 ALA B O 1
ATOM 1728 N N . LEU B 1 69 ? -1.5 10.133 6.203 1 97.25 69 LEU B N 1
ATOM 1729 C CA . LEU B 1 69 ? -0.333 10 7.066 1 97.25 69 LEU B CA 1
ATOM 1730 C C . LEU B 1 69 ? 0.43 8.719 6.762 1 97.25 69 LEU B C 1
ATOM 1732 O O . LEU B 1 69 ? 1.662 8.719 6.715 1 97.25 69 LEU B O 1
ATOM 1736 N N . THR B 1 70 ? -0.345 7.633 6.609 1 94.81 70 THR B N 1
ATOM 1737 C CA . THR B 1 70 ? 0.295 6.371 6.254 1 94.81 70 THR B CA 1
ATOM 1738 C C . THR B 1 70 ? 1.089 6.516 4.957 1 94.81 70 THR B C 1
ATOM 1740 O O . THR B 1 70 ? 2.238 6.078 4.875 1 94.81 70 THR B O 1
ATOM 1743 N N . LEU B 1 71 ? 0.524 7.145 3.99 1 97.19 71 LEU B N 1
ATOM 1744 C CA . LEU B 1 71 ? 1.18 7.297 2.695 1 97.19 71 LEU B CA 1
ATOM 1745 C C . LEU B 1 71 ? 2.373 8.242 2.799 1 97.19 71 LEU B C 1
ATOM 1747 O O . LEU B 1 71 ? 3.406 8.016 2.164 1 97.19 71 LEU B O 1
ATOM 1751 N N . ALA B 1 72 ? 2.283 9.328 3.537 1 97.94 72 ALA B N 1
ATOM 1752 C CA . ALA B 1 72 ? 3.428 10.195 3.791 1 97.94 72 ALA B CA 1
ATOM 1753 C C . ALA B 1 72 ? 4.57 9.43 4.449 1 97.94 72 ALA B C 1
ATOM 1755 O O . ALA B 1 72 ? 5.742 9.711 4.199 1 97.94 72 ALA B O 1
ATOM 1756 N N . THR B 1 73 ? 4.219 8.477 5.309 1 94.69 73 THR B N 1
ATOM 1757 C CA . THR B 1 73 ? 5.215 7.645 5.973 1 94.69 73 THR B CA 1
ATOM 1758 C C . THR B 1 73 ? 5.922 6.742 4.969 1 94.69 73 THR B C 1
ATOM 1760 O O . THR B 1 73 ? 7.141 6.566 5.035 1 94.69 73 THR B O 1
ATOM 1763 N N . TYR B 1 74 ? 5.172 6.16 4.066 1 92.62 74 TYR B N 1
ATOM 1764 C CA . TYR B 1 74 ? 5.766 5.352 3.006 1 92.62 74 TYR B CA 1
ATOM 1765 C C . TYR B 1 74 ? 6.801 6.152 2.223 1 92.62 74 TYR B C 1
ATOM 1767 O O . TYR B 1 74 ? 7.852 5.625 1.853 1 92.62 74 TYR B O 1
ATOM 1775 N N . SER B 1 75 ? 6.461 7.441 1.974 1 94.44 75 SER B N 1
ATOM 1776 C CA . SER B 1 75 ? 7.367 8.281 1.197 1 94.44 75 SER B CA 1
ATOM 1777 C C . SER B 1 75 ? 8.578 8.703 2.025 1 94.44 75 SER B C 1
ATOM 1779 O O . SER B 1 75 ? 9.578 9.172 1.479 1 94.44 75 SER B O 1
ATOM 1781 N N . GLY B 1 76 ? 8.422 8.562 3.32 1 94.5 76 GLY B N 1
ATOM 1782 C CA . GLY B 1 76 ? 9.5 8.945 4.223 1 94.5 76 GLY B CA 1
ATOM 1783 C C . GLY B 1 76 ? 9.609 10.445 4.414 1 94.5 76 GLY B C 1
ATOM 1784 O O . GLY B 1 76 ? 10.633 10.938 4.891 1 94.5 76 GLY B O 1
ATOM 1785 N N . ASN B 1 77 ? 8.641 11.164 3.994 1 96.12 77 ASN B N 1
ATOM 1786 C CA . ASN B 1 77 ? 8.672 12.617 4.086 1 96.12 77 ASN B CA 1
ATOM 1787 C C . ASN B 1 77 ? 8.195 13.109 5.449 1 96.12 77 ASN B C 1
ATOM 1789 O O . ASN B 1 77 ? 6.996 13.289 5.664 1 96.12 77 ASN B O 1
ATOM 1793 N N . THR B 1 78 ? 9.141 13.414 6.23 1 97.12 78 THR B N 1
ATOM 1794 C CA . THR B 1 78 ? 8.852 13.828 7.602 1 97.12 78 THR B CA 1
ATOM 1795 C C . THR B 1 78 ? 8.094 15.148 7.625 1 97.12 78 THR B C 1
ATOM 1797 O O . THR B 1 78 ? 7.215 15.352 8.461 1 97.12 78 THR B O 1
ATOM 1800 N N . ARG B 1 79 ? 8.391 15.992 6.738 1 98.06 79 ARG B N 1
ATOM 1801 C CA . ARG B 1 79 ? 7.738 17.297 6.68 1 98.06 79 ARG B CA 1
ATOM 1802 C C . ARG B 1 79 ? 6.242 17.156 6.422 1 98.06 79 ARG B C 1
ATOM 1804 O O . ARG B 1 79 ? 5.43 17.812 7.078 1 98.06 79 ARG B O 1
ATOM 1811 N N . ILE B 1 80 ? 5.879 16.312 5.488 1 98.69 80 ILE B N 1
ATOM 1812 C CA . ILE B 1 80 ? 4.469 16.078 5.18 1 98.69 80 ILE B CA 1
ATOM 1813 C C . ILE B 1 80 ? 3.771 15.445 6.383 1 98.69 80 ILE B C 1
ATOM 1815 O O . ILE B 1 80 ? 2.662 15.844 6.746 1 98.69 80 ILE B O 1
ATOM 1819 N N . ALA B 1 81 ? 4.418 14.461 6.98 1 98.19 81 ALA B N 1
ATOM 1820 C CA . ALA B 1 81 ? 3.834 13.789 8.133 1 98.19 81 ALA B CA 1
ATOM 1821 C C . ALA B 1 81 ? 3.527 14.781 9.25 1 98.19 81 ALA B C 1
ATOM 1823 O O . ALA B 1 81 ? 2.416 14.805 9.789 1 98.19 81 ALA B O 1
ATOM 1824 N N . LEU B 1 82 ? 4.5 15.602 9.555 1 97.81 82 LEU B N 1
ATOM 1825 C CA . LEU B 1 82 ? 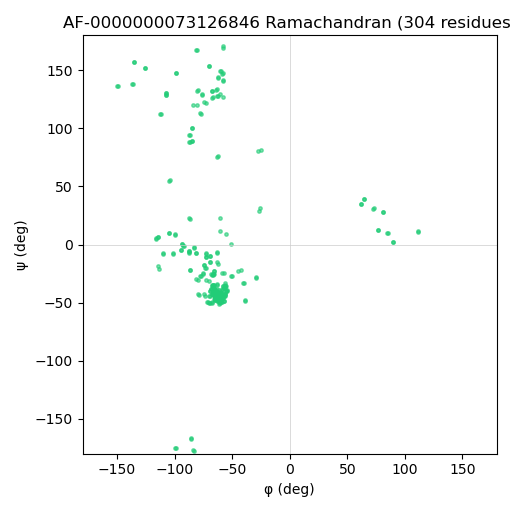4.328 16.578 10.617 1 97.81 82 LEU B CA 1
ATOM 1826 C C . LEU B 1 82 ? 3.258 17.609 10.242 1 97.81 82 LEU B C 1
ATOM 1828 O O . LEU B 1 82 ? 2.463 18.016 11.094 1 97.81 82 LEU B O 1
ATOM 1832 N N . TYR B 1 83 ? 3.26 18.016 9.039 1 98.62 83 TYR B N 1
ATOM 1833 C CA . TYR B 1 83 ? 2.262 18.969 8.555 1 98.62 83 TYR B CA 1
ATOM 1834 C C . TYR B 1 83 ? 0.853 18.422 8.727 1 98.62 83 TYR B C 1
ATOM 1836 O O . TYR B 1 83 ? -0.039 19.109 9.219 1 98.62 83 TYR B O 1
ATOM 1844 N N . LEU B 1 84 ? 0.604 17.172 8.289 1 98.56 84 LEU B N 1
ATOM 1845 C CA . LEU B 1 84 ? -0.705 16.531 8.398 1 98.56 84 LEU B CA 1
ATOM 1846 C C . LEU B 1 84 ? -1.153 16.453 9.852 1 98.56 84 LEU B C 1
ATOM 1848 O O . LEU B 1 84 ? -2.332 16.656 10.156 1 98.56 84 LEU B O 1
ATOM 1852 N N . MET B 1 85 ? -0.205 16.172 10.703 1 97.25 85 MET B N 1
ATOM 1853 C CA . MET B 1 85 ? -0.516 15.961 12.109 1 97.25 85 MET B CA 1
ATOM 1854 C C . MET B 1 85 ? -0.861 17.281 12.797 1 97.25 85 MET B C 1
ATOM 1856 O O . MET B 1 85 ? -1.318 17.281 13.945 1 97.25 85 MET B O 1
ATOM 1860 N N . ARG B 1 86 ? -0.692 18.391 12.109 1 97.44 86 ARG B N 1
ATOM 1861 C CA . ARG B 1 86 ? -1.189 19.672 12.602 1 97.44 86 ARG B CA 1
ATOM 1862 C C . ARG B 1 86 ? -2.707 19.75 12.469 1 97.44 86 ARG B C 1
ATOM 1864 O O . ARG B 1 86 ? -3.352 20.547 13.164 1 97.44 86 ARG B O 1
ATOM 1871 N N . TYR B 1 87 ? -3.277 18.969 11.656 1 97.56 87 TYR B N 1
ATOM 1872 C CA . TYR B 1 87 ? -4.691 19.109 11.328 1 97.56 87 TYR B CA 1
ATOM 1873 C C . TYR B 1 87 ? -5.496 17.922 11.844 1 97.56 87 TYR B C 1
ATOM 1875 O O . TYR B 1 87 ? -6.719 18 11.969 1 97.56 87 TYR B O 1
ATOM 1883 N N . ARG B 1 88 ? -4.918 16.828 12.102 1 95.81 88 ARG B N 1
ATOM 1884 C CA . ARG B 1 88 ? -5.531 15.602 12.578 1 95.81 88 ARG B CA 1
ATOM 1885 C C . ARG B 1 88 ? -4.57 14.812 13.453 1 95.81 88 ARG B C 1
ATOM 1887 O O . ARG B 1 88 ? -3.387 14.68 13.133 1 95.81 88 ARG B O 1
ATOM 1894 N N . SER B 1 89 ? -5.02 14.289 14.539 1 91.75 89 SER B N 1
ATOM 1895 C CA . SER B 1 89 ? -4.137 13.641 15.5 1 91.75 89 SER B CA 1
ATOM 1896 C C . SER B 1 89 ? -3.59 12.328 14.953 1 91.75 89 SER B C 1
ATOM 1898 O O . SER B 1 89 ? -4.223 11.688 14.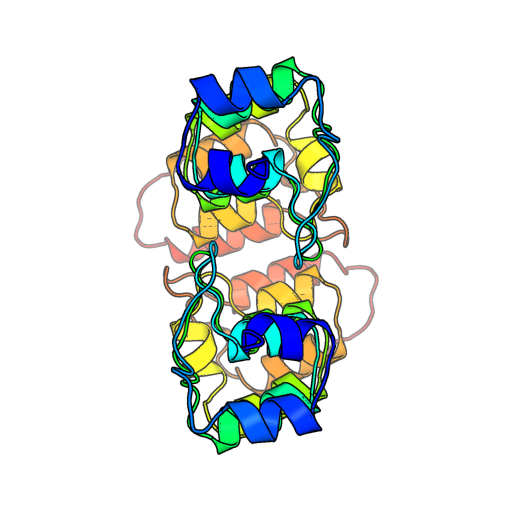109 1 91.75 89 SER B O 1
ATOM 1900 N N . TYR B 1 90 ? -2.422 11.945 15.461 1 89.25 90 TYR B N 1
ATOM 1901 C CA . TYR B 1 90 ? -1.831 10.656 15.125 1 89.25 90 TYR B CA 1
ATOM 1902 C C . TYR B 1 90 ? -2.787 9.516 15.453 1 89.25 90 TYR B C 1
ATOM 1904 O O . TYR B 1 90 ? -2.922 8.562 14.68 1 89.25 90 TYR B O 1
ATOM 1912 N N . GLU B 1 91 ? -3.426 9.594 16.578 1 83.06 91 GLU B N 1
ATOM 1913 C CA . GLU B 1 91 ? -4.379 8.578 17.016 1 83.06 91 GLU B CA 1
ATOM 1914 C C . GLU B 1 91 ? -5.523 8.43 16.016 1 83.06 91 GLU B C 1
ATOM 1916 O O . GLU B 1 91 ? -5.93 7.309 15.695 1 83.06 91 GLU B O 1
ATOM 1921 N N . ASP B 1 92 ? -6.035 9.523 15.555 1 87.12 92 ASP B N 1
ATOM 1922 C CA . ASP B 1 92 ? -7.141 9.492 14.602 1 87.12 92 ASP B CA 1
ATOM 1923 C C . ASP B 1 92 ? -6.703 8.883 13.273 1 87.12 92 ASP B C 1
ATOM 1925 O O . ASP B 1 92 ? -7.453 8.117 12.664 1 87.12 92 ASP B O 1
ATOM 1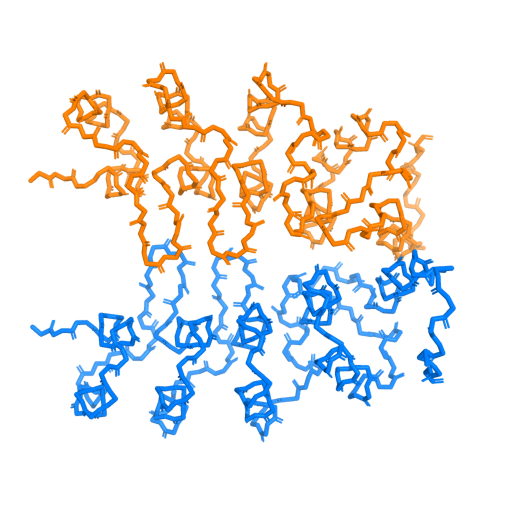929 N N . PHE B 1 93 ? -5.488 9.266 12.805 1 90.69 93 PHE B N 1
ATOM 1930 C CA . PHE B 1 93 ? -4.961 8.648 11.586 1 90.69 93 PHE B CA 1
ATOM 1931 C C . PHE B 1 93 ? -4.816 7.141 11.766 1 90.69 93 PHE B C 1
ATOM 1933 O O . PHE B 1 93 ? -5.211 6.371 10.891 1 90.69 93 PHE B O 1
ATOM 1940 N N . THR B 1 94 ? -4.238 6.727 12.898 1 83.75 94 THR B N 1
ATOM 1941 C CA . THR B 1 94 ? -3.975 5.316 13.164 1 83.75 94 THR B CA 1
ATOM 1942 C C . THR B 1 94 ? -5.277 4.535 13.281 1 83.75 94 THR B C 1
ATOM 1944 O O . THR B 1 94 ? -5.391 3.416 12.773 1 83.75 94 THR B O 1
ATOM 1947 N N . ALA B 1 95 ? -6.277 5.086 13.859 1 78.94 95 ALA B N 1
ATOM 1948 C CA . ALA B 1 95 ? -7.566 4.43 14.086 1 78.94 95 ALA B CA 1
ATOM 1949 C C . ALA B 1 95 ? -8.273 4.145 12.758 1 78.94 95 ALA B C 1
ATOM 1951 O O . ALA B 1 95 ? -9.109 3.244 12.68 1 78.94 95 ALA B O 1
ATOM 1952 N N . SER B 1 96 ? -7.906 4.891 11.742 1 82.81 96 SER B N 1
ATOM 1953 C CA . SER B 1 96 ? -8.602 4.746 10.469 1 82.81 96 SER B CA 1
ATOM 1954 C C . SER B 1 96 ? -7.789 3.914 9.484 1 82.81 96 SER B C 1
ATOM 1956 O O . SER B 1 96 ? -8.281 3.551 8.414 1 82.81 96 SER B O 1
ATOM 1958 N N . SER B 1 97 ? -6.602 3.623 9.859 1 83.62 97 SER B N 1
ATOM 1959 C CA . SER B 1 97 ? -5.727 2.932 8.922 1 83.62 97 SER B CA 1
ATOM 1960 C C . SER B 1 97 ? -5.699 1.431 9.195 1 83.62 97 SER B C 1
ATOM 1962 O O . SER B 1 97 ? -5.805 1 10.344 1 83.62 97 SER B O 1
ATOM 1964 N N . ILE B 1 98 ? -5.535 0.622 8.133 1 77.44 98 ILE B N 1
ATOM 1965 C CA . ILE B 1 98 ? -5.359 -0.818 8.281 1 77.44 98 ILE B CA 1
ATOM 1966 C C . ILE B 1 98 ? -3.953 -1.11 8.805 1 77.44 98 ILE B C 1
ATOM 1968 O O . ILE B 1 98 ? -3.773 -1.979 9.664 1 77.44 98 ILE B O 1
ATOM 1972 N N . ILE B 1 99 ? -2.98 -0.436 8.25 1 77.12 99 ILE B N 1
ATOM 1973 C CA . ILE B 1 99 ? -1.603 -0.521 8.727 1 77.12 99 ILE B CA 1
ATOM 1974 C C . ILE B 1 99 ? -1.188 0.808 9.352 1 77.12 99 ILE B C 1
ATOM 1976 O O . ILE B 1 99 ? -1.054 1.815 8.656 1 77.12 99 ILE B O 1
ATOM 1980 N N . PRO B 1 100 ? -0.989 0.81 10.594 1 79.69 100 PRO B N 1
ATOM 1981 C CA . PRO B 1 100 ? -0.615 2.055 11.266 1 79.69 100 PRO B CA 1
ATOM 1982 C C . PRO B 1 100 ? 0.662 2.672 10.695 1 79.69 100 PRO B C 1
ATOM 1984 O O . PRO B 1 100 ? 1.61 1.951 10.375 1 79.69 100 PRO B O 1
ATOM 1987 N N . PRO B 1 101 ? 0.75 4 10.695 1 87.62 101 PRO B N 1
ATOM 1988 C CA . PRO B 1 101 ? 1.949 4.684 10.203 1 87.62 101 PRO B CA 1
ATOM 1989 C C . PRO B 1 101 ? 3.219 4.242 10.93 1 87.62 101 PRO B C 1
ATOM 1991 O O . PRO B 1 101 ? 4.277 4.129 10.312 1 87.62 101 PRO B O 1
ATOM 1994 N N . LEU B 1 102 ? 3.121 3.973 12.188 1 81.69 102 LEU B N 1
ATOM 1995 C CA . LEU B 1 102 ? 4.277 3.533 12.961 1 81.69 102 LEU B CA 1
ATOM 1996 C C . LEU B 1 102 ? 4.848 2.236 12.398 1 81.69 102 LEU B C 1
ATOM 1998 O O . LEU B 1 102 ? 6.066 2.078 12.305 1 81.69 102 LEU B O 1
ATOM 2002 N N . CYS B 1 103 ? 3.951 1.282 12.055 1 78.81 103 CYS B N 1
ATOM 2003 C CA . CYS B 1 103 ? 4.391 0.02 11.469 1 78.81 103 CYS B CA 1
ATOM 2004 C C . CYS B 1 103 ? 5.141 0.256 10.164 1 78.81 103 CYS B C 1
ATOM 2006 O O . CYS B 1 103 ? 6.18 -0.36 9.922 1 78.81 103 CYS B O 1
ATOM 2008 N N . VAL B 1 104 ? 4.641 1.124 9.398 1 84.88 104 VAL B N 1
ATOM 2009 C CA . VAL B 1 104 ? 5.273 1.446 8.125 1 84.88 104 VAL B CA 1
ATOM 2010 C C . VAL B 1 104 ? 6.648 2.062 8.375 1 84.88 104 VAL B C 1
ATOM 2012 O O . VAL B 1 104 ? 7.625 1.704 7.711 1 84.88 104 VAL B O 1
ATOM 2015 N N . ALA B 1 105 ? 6.734 3.021 9.297 1 85.06 105 ALA B N 1
ATOM 2016 C CA . ALA B 1 105 ? 7.992 3.686 9.617 1 85.06 105 ALA B CA 1
ATOM 2017 C C . ALA B 1 105 ? 9.055 2.674 10.031 1 85.06 105 ALA B C 1
ATOM 2019 O O . ALA B 1 105 ? 10.203 2.75 9.586 1 85.06 105 ALA B O 1
ATOM 2020 N N . ILE B 1 106 ? 8.641 1.737 10.836 1 75.44 106 ILE B N 1
ATOM 2021 C CA . ILE B 1 106 ? 9.555 0.723 11.344 1 75.44 106 ILE B CA 1
ATOM 2022 C C . ILE B 1 106 ? 10.016 -0.174 10.195 1 75.44 106 ILE B C 1
ATOM 2024 O O . ILE B 1 106 ? 11.219 -0.408 10.023 1 75.44 106 ILE B O 1
ATOM 2028 N N . LEU B 1 107 ? 9.055 -0.662 9.438 1 75.38 107 LEU B N 1
ATOM 2029 C CA . LEU B 1 107 ? 9.359 -1.618 8.375 1 75.38 107 LEU B CA 1
ATOM 2030 C C . LEU B 1 107 ? 10.188 -0.964 7.277 1 75.38 107 LEU B C 1
ATOM 2032 O O . LEU B 1 107 ? 10.969 -1.637 6.602 1 75.38 107 LEU B O 1
ATOM 2036 N N . ARG B 1 108 ? 10.055 0.321 7.148 1 80 108 ARG B N 1
ATOM 2037 C CA . ARG B 1 108 ? 10.836 1.061 6.164 1 80 108 ARG B CA 1
ATOM 2038 C C . ARG B 1 108 ? 12.133 1.587 6.777 1 80 108 ARG B C 1
ATOM 2040 O O . ARG B 1 108 ? 12.875 2.33 6.133 1 80 108 ARG B O 1
ATOM 2047 N N . ASN B 1 109 ? 12.375 1.348 8.047 1 78.19 109 ASN B N 1
ATOM 2048 C CA . ASN B 1 109 ? 13.578 1.735 8.773 1 78.19 109 ASN B CA 1
ATOM 2049 C C . ASN B 1 109 ? 13.758 3.252 8.797 1 78.19 109 ASN B C 1
ATOM 2051 O O . ASN B 1 109 ? 14.859 3.756 8.586 1 78.19 109 ASN B O 1
ATOM 2055 N N . ASN B 1 110 ? 12.688 3.959 8.867 1 84 110 ASN B N 1
ATOM 2056 C CA . ASN B 1 110 ? 12.719 5.402 9.062 1 84 110 ASN B CA 1
ATOM 2057 C C . ASN B 1 110 ? 12.781 5.77 10.547 1 84 110 ASN B C 1
ATOM 2059 O O . ASN B 1 110 ? 11.742 5.926 11.195 1 84 110 ASN B O 1
ATOM 2063 N N . GLN B 1 111 ? 13.945 5.969 11 1 81.94 111 GLN B N 1
ATOM 2064 C CA . GLN B 1 111 ? 14.164 6.164 12.43 1 81.94 111 GLN B CA 1
ATOM 2065 C C . GLN B 1 111 ? 13.5 7.449 12.922 1 81.94 111 GLN B C 1
ATOM 2067 O O . GLN B 1 111 ? 12.906 7.473 14 1 81.94 111 GLN B O 1
ATOM 2072 N N . LYS B 1 112 ? 13.625 8.461 12.156 1 91.56 112 LYS B N 1
ATOM 2073 C CA . LYS B 1 112 ? 13.078 9.758 12.555 1 91.56 112 LYS B CA 1
ATOM 2074 C C . LYS B 1 112 ? 11.57 9.688 12.742 1 91.56 112 LYS B C 1
ATOM 2076 O O . LYS B 1 112 ? 11.047 10.086 13.781 1 91.56 112 LYS B O 1
ATOM 2081 N N . LEU B 1 113 ? 10.844 9.172 11.797 1 91.69 113 LEU B N 1
ATOM 2082 C CA . LEU B 1 113 ? 9.391 9.055 11.891 1 91.69 113 LEU B CA 1
ATOM 2083 C C . LEU B 1 113 ? 8.992 8.078 12.992 1 91.69 113 LEU B C 1
ATOM 2085 O O . LEU B 1 113 ? 7.977 8.273 13.664 1 91.69 113 LEU B O 1
ATOM 2089 N N . THR B 1 114 ? 9.789 7.012 13.102 1 82.38 114 THR B N 1
ATOM 2090 C CA . THR B 1 114 ? 9.531 6.066 14.188 1 82.38 114 THR B CA 1
ATOM 2091 C C . THR B 1 114 ? 9.555 6.773 15.539 1 82.38 114 THR B C 1
ATOM 2093 O O . THR B 1 114 ? 8.648 6.598 16.359 1 82.38 114 THR B O 1
ATOM 2096 N N . GLU B 1 115 ? 10.508 7.594 15.727 1 83.56 115 GLU B N 1
ATOM 2097 C CA . GLU B 1 115 ? 10.641 8.32 16.984 1 83.56 115 GLU B CA 1
ATOM 2098 C C . GLU B 1 115 ? 9.492 9.305 17.172 1 83.56 115 GLU B C 1
ATOM 2100 O O . GLU B 1 115 ? 8.938 9.422 18.281 1 83.56 115 GLU B O 1
ATOM 2105 N N . ILE B 1 116 ? 9.141 9.961 16.203 1 89.31 116 ILE B N 1
ATOM 2106 C CA . ILE B 1 116 ? 8.07 10.945 16.266 1 89.31 116 ILE B CA 1
ATOM 2107 C C . ILE B 1 116 ? 6.754 10.258 16.609 1 89.31 116 ILE B C 1
ATOM 2109 O O . ILE B 1 116 ? 6.02 10.711 17.484 1 89.31 116 ILE B O 1
ATOM 2113 N N . PHE B 1 117 ? 6.434 9.18 15.914 1 87.5 117 PHE B N 1
ATOM 2114 C CA . PHE B 1 117 ? 5.168 8.492 16.125 1 87.5 117 PHE B CA 1
ATOM 2115 C C . PHE B 1 117 ? 5.129 7.855 17.516 1 87.5 117 PHE B C 1
ATOM 2117 O O . PHE B 1 117 ? 4.07 7.781 18.141 1 87.5 117 PHE B O 1
ATOM 2124 N N . CYS B 1 118 ? 6.281 7.398 17.953 1 78.5 118 CYS B N 1
ATOM 2125 C CA . CYS B 1 118 ? 6.355 6.848 19.297 1 78.5 118 CYS B CA 1
ATOM 2126 C C . CYS B 1 118 ? 6.086 7.922 20.344 1 78.5 118 CYS B C 1
ATOM 2128 O O . CYS B 1 118 ? 5.449 7.656 21.375 1 78.5 118 CYS B O 1
ATOM 2130 N N . ALA B 1 119 ? 6.59 9.062 20.094 1 81.31 119 ALA B N 1
ATOM 2131 C CA . ALA B 1 119 ? 6.387 10.172 21.031 1 81.31 119 ALA B CA 1
ATOM 2132 C C . ALA B 1 119 ? 4.926 10.602 21.047 1 81.31 119 ALA B C 1
ATOM 2134 O O . ALA B 1 119 ? 4.422 11.062 22.078 1 81.31 119 ALA B O 1
ATOM 2135 N N . GLU B 1 120 ? 4.258 10.562 19.953 1 78.38 120 GLU B N 1
ATOM 2136 C CA . GLU B 1 120 ? 2.855 10.953 19.859 1 78.38 120 GLU B CA 1
ATOM 2137 C C . GLU B 1 120 ? 1.938 9.898 20.453 1 78.38 120 GLU B C 1
ATOM 2139 O O . GLU B 1 120 ? 0.771 10.172 20.75 1 78.38 120 GLU B O 1
ATOM 2144 N N . SER B 1 121 ? 2.348 8.703 20.5 1 64.25 121 SER B N 1
ATOM 2145 C CA . SER B 1 121 ? 1.511 7.613 21 1 64.25 121 SER B CA 1
ATOM 2146 C C . SER B 1 121 ? 1.928 7.191 22.391 1 64.25 121 SER B C 1
ATOM 2148 O O . SER B 1 121 ? 2.609 6.176 22.562 1 64.25 121 SER B O 1
ATOM 2150 N N . PRO B 1 122 ? 1.943 8.164 23.312 1 49.38 122 PRO B N 1
ATOM 2151 C CA . PRO B 1 122 ? 2.383 7.641 24.609 1 49.38 122 PRO B CA 1
ATOM 2152 C C . PRO B 1 122 ? 1.827 6.25 24.906 1 49.38 122 PRO B C 1
ATOM 2154 O O . PRO B 1 122 ? 2.484 5.449 25.578 1 49.38 122 PRO B O 1
ATOM 2157 N N . THR B 1 123 ? 0.501 6.129 24.688 1 47.81 123 THR B N 1
ATOM 2158 C CA . THR B 1 123 ? -0.163 4.863 24.984 1 47.81 123 THR B CA 1
ATOM 2159 C C . THR B 1 123 ? -0.084 3.916 23.781 1 47.81 123 THR B C 1
ATOM 2161 O O . THR B 1 123 ? -1.064 3.248 23.453 1 47.81 123 THR B O 1
ATOM 2164 N N . ALA B 1 124 ? 0.801 4.148 23 1 48.53 124 ALA B N 1
ATOM 2165 C CA . ALA B 1 124 ? 1.055 3.305 21.844 1 48.53 124 ALA B CA 1
ATOM 2166 C C . ALA B 1 124 ? 0.649 1.859 22.109 1 48.53 124 ALA B C 1
ATOM 2168 O O . ALA B 1 124 ? 0.206 1.151 21.203 1 48.53 124 ALA B O 1
ATOM 2169 N N . ASP B 1 125 ? 0.734 1.519 23.359 1 49.5 125 ASP B N 1
ATOM 2170 C CA . ASP B 1 125 ? 0.25 0.206 23.781 1 49.5 125 ASP B CA 1
ATOM 2171 C C . ASP B 1 125 ? -1.251 0.071 23.531 1 49.5 125 ASP B C 1
ATOM 2173 O O . ASP B 1 125 ? -1.779 -1.041 23.484 1 49.5 125 ASP B O 1
ATOM 2177 N N . LYS B 1 126 ? -1.801 1.225 23.344 1 51.94 126 LYS B N 1
ATOM 2178 C CA . LYS B 1 126 ? -3.258 1.149 23.281 1 51.94 126 LYS B CA 1
ATOM 2179 C C . LYS B 1 126 ? -3.764 1.419 21.859 1 51.94 126 LYS B C 1
ATOM 2181 O O . LYS B 1 126 ? -4.957 1.281 21.594 1 51.94 126 LYS B O 1
ATOM 2186 N N . ILE B 1 127 ? -2.822 1.783 21.156 1 49.03 127 ILE B N 1
ATOM 2187 C CA . ILE B 1 127 ? -3.344 2.143 19.844 1 49.03 127 ILE B CA 1
ATOM 2188 C C . ILE B 1 127 ? -3.551 0.882 19.016 1 49.03 127 ILE B C 1
ATOM 2190 O O . ILE B 1 127 ? -2.658 0.038 18.922 1 49.03 127 ILE B O 1
ATOM 2194 N N . ARG B 1 128 ? -4.762 0.664 18.609 1 53.47 128 ARG B N 1
ATOM 2195 C CA . ARG B 1 128 ? -5.211 -0.495 17.844 1 53.47 128 ARG B CA 1
ATOM 2196 C C 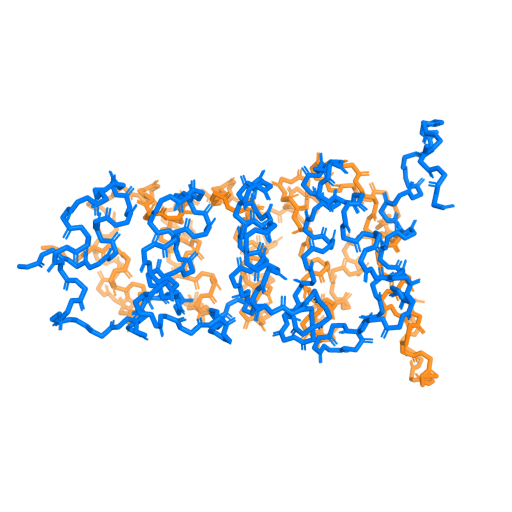. ARG B 1 128 ? -5.496 -0.117 16.406 1 53.47 128 ARG B C 1
ATOM 2198 O O . ARG B 1 128 ? -5.863 1.023 16.109 1 53.47 128 ARG B O 1
ATOM 2205 N N . THR B 1 129 ? -4.926 -0.905 15.586 1 51.09 129 THR B N 1
ATOM 2206 C CA . THR B 1 129 ? -5.309 -0.758 14.188 1 51.09 129 THR B CA 1
ATOM 2207 C C . THR B 1 129 ? -6.812 -0.955 14.008 1 51.09 129 THR B C 1
ATOM 2209 O O . THR B 1 129 ? -7.523 -1.228 14.977 1 51.09 129 THR B O 1
ATOM 2212 N N . VAL B 1 130 ? -7.246 -0.606 12.797 1 47.94 130 VAL B N 1
ATOM 2213 C CA . VAL B 1 130 ? -8.656 -0.794 12.477 1 47.94 130 VAL B CA 1
ATOM 2214 C C . VAL B 1 130 ? -9.086 -2.213 12.844 1 47.94 130 VAL B C 1
ATOM 2216 O O . VAL B 1 130 ? -10.258 -2.453 13.156 1 47.94 130 VAL B O 1
ATOM 2219 N N . HIS B 1 131 ? -8.188 -3.051 12.828 1 49.94 131 HIS B N 1
ATOM 2220 C CA . HIS B 1 131 ? -8.547 -4.43 13.141 1 49.94 131 HIS B CA 1
ATOM 2221 C C . HIS B 1 131 ? -8.203 -4.773 14.586 1 49.94 131 HIS B C 1
ATOM 2223 O O . HIS B 1 131 ? -8.234 -5.941 14.977 1 49.94 131 HIS B O 1
ATOM 2229 N N . GLY B 1 132 ? -7.801 -3.713 15.344 1 52.12 132 GLY B N 1
ATOM 2230 C CA . GLY B 1 132 ? -7.645 -3.904 16.781 1 52.12 132 GLY B CA 1
ATOM 2231 C C . GLY B 1 132 ? -6.25 -4.348 17.172 1 52.12 132 GLY B C 1
ATOM 2232 O O . GLY B 1 132 ? -6.008 -4.695 18.328 1 52.12 132 GLY B O 1
ATOM 2233 N N . VAL B 1 133 ? -5.449 -4.445 16.281 1 51 133 VAL B N 1
ATOM 2234 C CA . VAL B 1 133 ? -4.094 -4.875 16.609 1 51 133 VAL B CA 1
ATOM 2235 C C . VAL B 1 133 ? -3.338 -3.732 17.281 1 51 133 VAL B C 1
ATOM 2237 O O . VAL B 1 133 ? -3.361 -2.596 16.812 1 51 133 VAL B O 1
ATOM 2240 N N . GLY B 1 134 ? -2.807 -3.959 18.547 1 51.69 134 GLY B N 1
ATOM 2241 C CA . GLY B 1 134 ? -2.057 -2.957 19.281 1 51.69 134 GLY B CA 1
ATOM 2242 C C . GLY B 1 134 ? -0.719 -2.623 18.656 1 51.69 134 GLY B C 1
ATOM 2243 O O . GLY B 1 134 ? 0.009 -3.518 18.219 1 51.69 134 GLY B O 1
ATOM 2244 N N . THR B 1 135 ? -0.343 -1.343 18.469 1 50.28 135 THR B N 1
ATOM 2245 C CA . THR B 1 135 ? 0.867 -0.829 17.828 1 50.28 135 THR B CA 1
ATOM 2246 C C . THR B 1 135 ? 2.104 -1.209 18.641 1 50.28 135 THR B C 1
ATOM 2248 O O . THR B 1 135 ? 3.156 -1.506 18.078 1 50.28 135 THR B O 1
ATOM 2251 N N . ARG B 1 136 ? 2.004 -1.107 19.922 1 49.5 136 ARG B N 1
ATOM 2252 C CA . ARG B 1 136 ? 3.158 -1.401 20.766 1 49.5 136 ARG B CA 1
ATOM 2253 C C . ARG B 1 136 ? 3.66 -2.822 20.531 1 49.5 136 ARG B C 1
ATOM 2255 O O . ARG B 1 136 ? 4.867 -3.062 20.5 1 49.5 136 ARG B O 1
ATOM 2262 N N . ASP B 1 137 ? 2.771 -3.588 20.516 1 49.12 137 ASP B N 1
ATOM 2263 C CA . ASP B 1 137 ? 3.145 -4.98 20.281 1 49.12 137 ASP B CA 1
ATOM 2264 C C . ASP B 1 137 ? 3.914 -5.141 18.969 1 49.12 137 ASP B C 1
ATOM 2266 O O . ASP B 1 137 ? 4.855 -5.934 18.891 1 49.12 137 ASP B O 1
ATOM 2270 N N . MET B 1 138 ? 3.652 -4.207 18.141 1 49.34 138 MET B N 1
ATOM 2271 C CA . MET B 1 138 ? 4.328 -4.211 16.844 1 49.34 138 MET B CA 1
ATOM 2272 C C . MET B 1 138 ? 5.754 -3.684 16.969 1 49.34 138 MET B C 1
ATOM 2274 O O . MET B 1 138 ? 6.688 -4.262 16.406 1 49.34 138 MET B O 1
ATOM 2278 N N . VAL B 1 139 ? 5.855 -2.58 17.75 1 50.28 139 VAL B N 1
ATOM 2279 C CA . VAL B 1 139 ? 7.141 -1.908 17.906 1 50.28 139 VAL B CA 1
ATOM 2280 C C . VAL B 1 139 ? 8.125 -2.832 18.625 1 50.28 139 VAL B C 1
ATOM 2282 O O . VAL B 1 139 ? 9.305 -2.898 18.25 1 50.28 139 VAL B O 1
ATOM 2285 N N . LYS B 1 140 ? 7.656 -3.365 19.641 1 50.41 140 LYS B N 1
ATOM 2286 C CA . LYS B 1 140 ? 8.562 -4.223 20.406 1 50.41 140 LYS B CA 1
ATOM 2287 C C . LYS B 1 140 ? 9.148 -5.32 19.516 1 50.41 140 LYS B C 1
ATOM 2289 O O . LYS B 1 140 ? 10.32 -5.68 19.656 1 50.41 140 LYS B O 1
ATOM 2294 N N . ILE B 1 141 ? 8.422 -5.688 18.75 1 46.16 141 ILE B N 1
ATOM 2295 C CA . ILE B 1 141 ? 8.812 -6.781 17.875 1 46.16 141 ILE B CA 1
ATOM 2296 C C . ILE B 1 141 ? 9.859 -6.293 16.875 1 46.16 141 ILE B C 1
ATOM 2298 O O . ILE B 1 141 ? 10.867 -6.961 16.641 1 46.16 141 ILE B O 1
ATOM 2302 N N . PHE B 1 142 ? 9.508 -5.207 16.281 1 49.31 142 PHE B N 1
ATOM 2303 C CA . PHE B 1 142 ? 10.414 -4.691 15.258 1 49.31 142 PHE B CA 1
ATOM 2304 C C . PHE B 1 142 ? 11.695 -4.156 15.891 1 49.31 142 PHE B C 1
ATOM 2306 O O . PHE B 1 142 ? 12.766 -4.215 15.273 1 49.31 142 PHE B O 1
ATOM 2313 N N . MET B 1 143 ? 11.586 -3.662 17.047 1 46.25 143 MET B N 1
ATOM 2314 C CA . MET B 1 143 ? 12.773 -3.131 17.703 1 46.25 143 MET B CA 1
ATOM 2315 C C . MET B 1 143 ? 13.602 -4.254 18.312 1 46.25 143 MET B C 1
ATOM 2317 O O . MET B 1 143 ? 14.812 -4.098 18.516 1 46.25 143 MET B O 1
ATOM 2321 N N . ALA B 1 144 ? 12.977 -5.262 18.703 1 42.44 144 ALA B N 1
ATOM 2322 C CA . ALA B 1 144 ? 13.781 -6.324 19.297 1 42.44 144 ALA B CA 1
ATOM 2323 C C . ALA B 1 144 ? 14.758 -6.922 18.281 1 42.44 144 ALA B C 1
ATOM 2325 O O . ALA B 1 144 ? 15.852 -7.348 18.656 1 42.44 144 ALA B O 1
ATOM 2326 N N . ASN B 1 145 ? 14.445 -7.004 17.188 1 40.38 145 ASN B N 1
ATOM 2327 C CA . ASN B 1 145 ? 15.461 -7.555 16.297 1 40.38 145 ASN B CA 1
ATOM 2328 C C . ASN B 1 145 ? 16.641 -6.602 16.141 1 40.38 145 ASN B C 1
ATOM 2330 O O . ASN B 1 145 ? 17.609 -6.918 15.438 1 40.38 145 ASN B O 1
ATOM 2334 N N . ASP B 1 146 ? 16.469 -5.336 16.328 1 38.03 146 ASP B N 1
ATOM 2335 C CA . ASP B 1 146 ? 17.672 -4.535 16.453 1 38.03 146 ASP B CA 1
ATOM 2336 C C . ASP B 1 146 ? 18.516 -4.98 17.656 1 38.03 146 ASP B C 1
ATOM 2338 O O . ASP B 1 146 ? 19.391 -4.254 18.109 1 38.03 146 ASP B O 1
ATOM 2342 N N . SER B 1 147 ? 18.359 -5.969 18.281 1 34.12 147 SER B N 1
ATOM 2343 C CA . SER B 1 147 ? 19.438 -6.223 19.25 1 34.12 147 SER B CA 1
ATOM 2344 C C . SER B 1 147 ? 20.797 -6.242 18.562 1 34.12 147 SER B C 1
ATOM 2346 O O . SER B 1 147 ? 21.766 -6.781 19.109 1 34.12 147 SER B O 1
ATOM 2348 N N . THR B 1 148 ? 21.281 -5.992 17.5 1 30.59 148 THR B N 1
ATOM 2349 C CA . THR B 1 148 ? 22.484 -5.188 17.688 1 30.59 148 THR B CA 1
ATOM 2350 C C . THR B 1 148 ? 22.172 -3.898 18.438 1 30.59 148 THR B C 1
ATOM 2352 O O . THR B 1 148 ? 21.109 -3.295 18.219 1 30.59 148 THR B O 1
ATOM 2355 N N . SER B 1 149 ? 22.781 -3.346 19.625 1 30 149 SER B N 1
ATOM 2356 C CA . SER B 1 149 ? 22.719 -2.455 20.781 1 30 149 SER B CA 1
ATOM 2357 C C . SER B 1 149 ? 22.172 -1.085 20.391 1 30 149 SER B C 1
ATOM 2359 O O . SER B 1 149 ? 22.266 -0.134 21.172 1 30 149 SER B O 1
ATOM 2361 N N . THR B 1 150 ? 22.078 -0.348 19.234 1 27.36 150 THR B N 1
ATOM 2362 C CA . THR B 1 150 ? 21.969 1.054 19.625 1 27.36 150 THR B CA 1
ATOM 2363 C C . THR B 1 150 ? 20.703 1.295 20.438 1 27.36 150 THR B C 1
ATOM 2365 O O . THR B 1 150 ? 19.641 0.743 20.109 1 27.36 150 THR B O 1
ATOM 2368 N N . ASN B 1 151 ? 20.688 1.937 21.703 1 27.05 151 ASN B N 1
ATOM 2369 C CA . ASN B 1 151 ? 20 2.648 22.766 1 27.05 151 ASN B CA 1
ATOM 2370 C C . ASN B 1 151 ? 18.781 3.4 22.234 1 27.05 151 ASN B C 1
ATOM 2372 O O . ASN B 1 151 ? 18.891 4.559 21.828 1 27.05 151 ASN B O 1
ATOM 2376 N N . ILE B 1 152 ? 18.078 3.148 21.359 1 25.03 152 ILE B N 1
ATOM 2377 C CA . ILE B 1 152 ? 16.984 4.109 21.344 1 25.03 152 ILE B CA 1
ATOM 2378 C C . ILE B 1 152 ? 16.188 3.982 22.641 1 25.03 152 ILE B C 1
ATOM 2380 O O . ILE B 1 152 ? 15.562 2.945 22.891 1 25.03 152 ILE B O 1
ATOM 2384 N N . ARG B 1 153 ? 16.625 4.457 23.781 1 24.02 153 ARG B N 1
ATOM 2385 C CA . ARG B 1 153 ? 15.977 4.992 24.984 1 24.02 153 ARG B CA 1
ATOM 2386 C C . ARG B 1 153 ? 14.594 5.555 24.656 1 24.02 153 ARG B C 1
ATOM 2388 O O . ARG B 1 153 ? 14.477 6.492 23.859 1 24.02 153 ARG B O 1
ATOM 2395 N N . LEU B 1 154 ? 13.477 4.766 24.531 1 20.7 154 LEU B N 1
ATOM 2396 C CA . LEU B 1 154 ? 12.188 5.402 24.797 1 20.7 154 LEU B CA 1
ATOM 2397 C C . LEU B 1 154 ? 12.18 6.078 26.156 1 20.7 154 LEU B C 1
ATOM 2399 O O . LEU B 1 154 ? 12.688 5.523 27.125 1 20.7 154 LEU B O 1
#

InterPro domains:
  IPR002110 Ankyrin repeat [PF12796] (13-87)
  IPR002110 Ankyrin repeat [PS50088] (31-63)
  IPR002110 Ankyrin repeat [SM00248] (31-60)
  IPR002110 Ankyrin repeat [SM00248] (64-95)
  IPR002110 Ankyrin repeat [SM00248] (97-126)
  IPR036770 Ankyrin repeat-containing domain superfamily [G3DSA:1.25.40.20] (9-152)
  IPR036770 Ankyrin repeat-containing domain superfamily [SSF48403] (11-119)

Foldseek 3Di:
DDDLQNCLVVLVLVVNLVCLVPDDQLDADPFQDGSLQNNLLCVNQSSNVSSVVSPRDQLGATNQQAGSLLSNLNNLRPNSNVVSCVPPPLLSRQQRGQDRSLLSNLVVVPPVVVVVSCVSPVCLQQRAHVVGHRRVVSCCVSVVVVVPDDPPPD/DDDLQNCLVVLVLVVNLVCLVPDDQLDADPFQDGSLQNNLLCVNQSNNVSSVVSPRDQLGATNQQAGSLLSNLNNLRPNSNVVSCVPPPLLSRQLRGQDRSLLSNLVVVPPVVVVVSCVRPVCLQQRAHVVGHRRVVSVCVSVVVVVVDDPPPD

Radius of gyration: 19.46 Å; Cα contacts (8 Å, |Δi|>4): 526; chains: 2; bounding box: 36×50×53 Å

pLDDT: mean 81.3, std 21.49, range [20.7, 98.69]

Secondary structure (DSSP, 8-state):
---HHHHHHTT-HHHHHHHGGGS-TT---TTS--HHHHHHHHT-HHHHHHHHHTT--TT-B-TTS-BHHHHHHHHT-HHHHHHHTTTS-HHHHHHH-SS-HHHHHHHTT-HHHHHHHHHH-TTGGG-B-TT--BHHHHHHHHHHT--S------/---HHHHHHTT-HHHHHHHGGGS-TT---TTS--HHHHHHHHT-HHHHHHHHHTT--TT---TTS--HHHHHHHHT-HHHHHHHTTTS-HHHHHHH-SS-HHHHHHHTT-HHHHHHHHHH-TTGGG-B-TT--BHHHHHHHHHHTT-S------

Sequence (308 aa):
MFSLFSLVYVNKVRALQSAIPMQDLEMVDDYGNTPLLMACFLGRDQCVEILVQSGASLKAMNYFGQNALTLATYSGNTRIALYLMRYRSYEDFTASSIIPPLCVAILRNNQKLTEIFCAESPTADKIRTVHGVGTRDMVKIFMANDSTSTNIRLMFSLFSLVYVNKVRALQSAIPMQDLEMVDDYGNTPLLMACFLGRDQCVEILVQSGASLKAMNYFGQNALTLATYSGNTRIALYLMRYRSYEDFTASSIIPPLCVAILRNNQKLTEIFCAESPTADKIRTVHGVGTRDMVKIFMANDSTSTNIRL

Nearest PDB structures (foldseek):
  9f07-assembly1_H  TM=8.430E-01  e=1.184E-07  synthetic construct
  7b4w-assembly1_A  TM=7.917E-01  e=7.282E-08  synthetic construct
  8qzn-assembly1_A  TM=7.921E-01  e=8.278E-07  synthetic construct
  5eyl-assembly2_B  TM=8.090E-01  e=3.027E-06  synthetic construct
  1awc-assembly1_B  TM=8.337E-01  e=6.806E-06  Mus musculus

Solvent-accessible surface area (backbone atoms only — not comparable to full-atom values): 16423 Å² total; per-residue (Å²): 130,81,48,64,54,58,30,46,73,71,60,37,52,70,62,41,66,69,48,49,87,78,51,72,61,78,47,56,52,100,57,38,35,25,44,51,37,48,15,23,38,71,51,35,56,67,49,32,52,52,37,50,74,74,62,42,68,79,80,49,53,24,76,81,27,41,28,40,55,32,27,9,36,73,46,62,33,60,68,49,36,56,56,51,47,73,80,44,51,67,66,62,54,25,47,67,8,38,60,32,40,54,58,48,13,54,42,67,66,35,63,69,56,32,51,52,48,49,65,72,32,78,56,27,68,65,40,29,24,59,68,53,37,34,45,36,39,40,46,54,18,50,51,54,58,50,67,66,75,85,78,75,76,126,128,81,49,62,54,56,29,48,71,71,61,37,51,70,61,40,65,68,48,49,88,76,50,71,60,78,47,57,52,101,58,38,37,25,45,50,38,48,15,23,38,69,49,36,56,68,49,33,51,53,37,50,75,72,62,43,70,79,80,50,53,25,76,82,28,42,28,41,56,34,27,8,36,72,45,62,31,60,67,48,36,55,56,52,48,73,77,45,52,66,67,60,54,25,47,67,7,38,60,31,37,53,58,49,14,54,42,68,66,34,62,69,56,32,51,52,46,50,65,72,31,78,55,26,66,65,41,31,24,58,70,52,32,30,46,34,41,40,47,54,24,53,52,52,62,44,67,67,74,85,78,76,77,126